Protein 5AAR (pdb70)

Radius of gyration: 18.93 Å; Cα contacts (8 Å, |Δi|>4): 320; chains: 1; bounding box: 23×44×56 Å

GO terms:
  GO:0005515 protein binding (F, IPI)
  GO:0005242 inward rectifier potassium channel activity (F, IDA)
  GO:1990573 potassium ion import across plasma membrane (P, IDA)
  GO:0009414 response to water deprivation (P, IMP)
  GO:0009651 response to salt stress (P, IMP)
  GO:0048767 root hair elongation (P, IMP)
  GO:0090333 regulation of stomatal closure (P, IMP)
  GO:0006813 potassium ion transport (P, IMP)
  GO:0042802 identical protein binding (F, IPI)
  GO:0005886 plasma membrane (C, TAS)
  GO:0006813 potassium ion transport (P, IC)

InterPro domains:
  IPR000595 Cyclic nucleotide-binding domain [PF00027] (392-477)
  IPR000595 Cyclic nucleotide-binding domain [PS50042] (372-474)
  IPR000595 Cyclic nucleotide-binding domain [SM00100] (372-489)
  IPR000595 Cyclic nucleotide-binding domain [cd00038] (372-477)
  IPR002110 Ankyrin repeat [PF12796] (522-612)
  IPR002110 Ankyrin repeat [PF12796] (621-700)
  IPR002110 Ankyrin repeat [PR01415] (551-566)
  IPR002110 Ankyrin repeat [PR01415] (663-677)
  IPR002110 Ankyrin repeat [PS50088] (550-582)
  IPR002110 Ankyrin repeat [PS50088] (583-615)
  IPR002110 Ankyrin repeat [PS50088] (647-679)
  IPR002110 Ankyrin repeat [SM00248] (517-546)
  IPR002110 Ankyrin repeat [SM00248] (550-579)
  IPR002110 Ankyrin repeat [SM00248] (583-612)
  IPR002110 Ankyrin repeat [SM00248] (614-643)
  IPR002110 Ankyrin repeat [SM00248] (647-676)
  IPR003938 Potassium channel, voltage-dependent, EAG/ELK/ERG-like [PR01463] (70-77)
  IPR003938 Potassium channel, voltage-dependent, EAG/ELK/ERG-like [PR01463] (93-103)
  IPR003938 Potassium channel, voltage-dependent, EAG/ELK/ERG-like [PR01463] (240-257)
  IPR003938 Potassium channel, voltage-dependent, EAG/ELK/ERG-like [PR01463] (266-277)

B-factor: mean 35.3, std 14.3, range [12.85, 76.99]

Organism: Arabidopsis thaliana (NCBI:txid3702)

Sequence (185 aa):
LPLNLCFAAIREDDLLLHQLLKRGLDPNESDNNGRTPLHIAASKGTLNCVLLLLEYHADPNCCRDAEGSVPLWEAMVEGHEKVVKVLLEHGSTIDAGDVGHFACTAAEQGNLKLLKEIVLHGGDVTRPRATGTSALHTAVCEENIEMVKYLLEQGADVNKQDMHGWTPRDLAEQQGHEDIKALFRE

CATH classification: 1.25.40.20

Structure (mmCIF, N/CA/C/O backbone):
data_5AAR
#
_entry.id   5AAR
#
_cell.length_a   34.921
_cell.length_b   85.570
_cell.length_c   65.989
_cell.angle_alpha   90.00
_cell.angle_beta   90.00
_cell.angle_gamma   90.00
#
_symmetry.space_group_name_H-M   'P 21 21 2'
#
loop_
_entity.id
_entity.type
_entity.pdbx_description
1 polymer 'POTASSIUM CHANNEL AKT1'
2 non-polymer 'MAGNESIUM ION'
3 water water
#
loop_
_atom_site.group_PDB
_atom_site.id
_atom_site.type_symbol
_atom_site.label_atom_id
_atom_site.label_alt_id
_atom_site.label_comp_id
_atom_site.label_asym_id
_atom_site.label_entity_id
_atom_site.label_seq_id
_atom_site.pdbx_PDB_ins_code
_atom_site.Cartn_x
_atom_site.Cartn_y
_atom_site.Cartn_z
_atom_site.occupancy
_atom_site.B_iso_or_equiv
_atom_site.auth_seq_id
_atom_site.auth_comp_id
_atom_site.auth_asym_id
_atom_site.auth_atom_id
_atom_site.pdbx_PDB_model_num
ATOM 1 N N . LEU A 1 1 ? -7.074 20.311 15.094 1.00 46.36 518 LEU A N 1
ATOM 2 C CA . LEU A 1 1 ? -6.890 19.342 14.009 1.00 40.07 518 LEU A CA 1
ATOM 3 C C . LEU A 1 1 ? -7.557 18.008 14.341 1.00 37.68 518 LEU A C 1
ATOM 4 O O . LEU A 1 1 ? -7.113 17.291 15.246 1.00 36.95 518 LEU A O 1
ATOM 9 N N . PRO A 1 2 ? -8.640 17.671 13.625 1.00 40.07 519 PRO A N 1
ATOM 10 C CA . PRO A 1 2 ? -9.290 16.373 13.861 1.00 34.76 519 PRO A CA 1
ATOM 11 C C . PRO A 1 2 ? -8.472 15.214 13.284 1.00 34.68 519 PRO A C 1
ATOM 12 O O . PRO A 1 2 ? -7.883 15.341 12.200 1.00 32.84 519 PRO A O 1
ATOM 16 N N . LEU A 1 3 ? -8.428 14.100 14.007 1.00 30.14 520 LEU A N 1
ATOM 17 C CA . LEU A 1 3 ? -7.726 12.920 13.508 1.00 30.98 520 LEU A CA 1
ATOM 18 C C . LEU A 1 3 ? -8.598 12.156 12.526 1.00 29.04 520 LEU A C 1
ATOM 19 O O . LEU A 1 3 ? -9.329 11.265 12.928 1.00 28.64 520 LEU A O 1
ATOM 24 N N . ASN A 1 4 ? -8.529 12.497 11.241 1.00 26.01 521 ASN A N 1
ATOM 25 C CA . ASN A 1 4 ? -9.394 11.842 10.262 1.00 21.91 521 ASN A CA 1
ATOM 26 C C . ASN A 1 4 ? -8.594 11.400 9.047 1.00 20.29 521 ASN A C 1
ATOM 27 O O . ASN A 1 4 ? -7.372 11.550 9.019 1.00 20.65 521 ASN A O 1
ATOM 32 N N . LEU A 1 5 ? -9.259 10.822 8.053 1.00 22.06 522 LEU A N 1
ATOM 33 C CA . LEU A 1 5 ? -8.523 10.268 6.911 1.00 21.34 522 LEU A CA 1
ATOM 34 C C . LEU A 1 5 ? -7.820 11.366 6.099 1.00 19.87 522 LEU A C 1
ATOM 35 O O . LEU A 1 5 ? -6.716 11.161 5.604 1.00 19.24 522 LEU A O 1
ATOM 40 N N . CYS A 1 6 ? -8.458 12.524 5.968 1.00 20.18 523 CYS A N 1
ATOM 41 C CA . CYS A 1 6 ? -7.822 13.652 5.289 1.00 17.69 523 CYS A CA 1
ATOM 42 C C . CYS A 1 6 ? -6.525 14.091 5.962 1.00 21.11 523 CYS A C 1
ATOM 43 O O . CYS A 1 6 ? -5.553 14.408 5.275 1.00 19.21 523 CYS A O 1
ATOM 46 N N . PHE A 1 7 ? -6.523 14.119 7.290 1.00 19.42 524 PHE A N 1
ATOM 47 C CA . PHE A 1 7 ? -5.310 14.413 8.053 1.00 22.28 524 PHE A CA 1
ATOM 48 C C . PHE A 1 7 ? -4.158 13.521 7.590 1.00 24.89 524 PHE A C 1
ATOM 49 O O . PHE A 1 7 ? -3.057 14.007 7.318 1.00 22.56 524 PHE A O 1
ATOM 57 N N . ALA A 1 8 ? -4.408 12.214 7.483 1.00 17.04 525 ALA A N 1
ATOM 58 C CA . ALA A 1 8 ? -3.354 11.292 7.084 1.00 17.97 525 ALA A CA 1
ATOM 59 C C . ALA A 1 8 ? -2.988 11.453 5.600 1.00 19.67 525 ALA A C 1
ATOM 60 O O . ALA A 1 8 ? -1.809 11.392 5.226 1.00 21.79 525 ALA A O 1
ATOM 62 N N . ALA A 1 9 ? -3.993 11.640 4.752 1.00 16.86 526 ALA A N 1
ATOM 63 C CA . ALA A 1 9 ? -3.745 11.727 3.315 1.00 18.87 526 ALA A CA 1
ATOM 64 C C . ALA A 1 9 ? -2.923 12.972 2.993 1.00 19.52 526 ALA A C 1
ATOM 65 O O . ALA A 1 9 ? -2.070 12.951 2.126 1.00 21.20 526 ALA A O 1
ATOM 67 N N . ILE A 1 10 ? -3.221 14.060 3.686 1.00 19.56 527 ILE A N 1
ATOM 68 C CA . ILE A 1 10 ? -2.547 15.328 3.448 1.00 21.20 527 ILE A CA 1
ATOM 69 C C . ILE A 1 10 ? -1.050 15.168 3.699 1.00 24.33 527 ILE A C 1
ATOM 70 O O . ILE A 1 10 ? -0.225 15.745 3.005 1.00 28.23 527 ILE A O 1
ATOM 75 N N . ARG A 1 11 ? -0.718 14.333 4.674 1.00 23.25 528 ARG A N 1
ATOM 76 C CA . ARG A 1 11 ? 0.653 14.106 5.095 1.00 28.39 528 ARG A CA 1
ATOM 77 C C . ARG A 1 11 ? 1.272 12.880 4.447 1.00 25.95 528 ARG A C 1
ATOM 78 O O . ARG A 1 11 ? 2.391 12.483 4.783 1.00 26.29 528 ARG A O 1
ATOM 86 N N . GLU A 1 12 ? 0.536 12.283 3.517 1.00 23.58 529 GLU A N 1
ATOM 87 C CA . GLU A 1 12 ? 0.996 11.089 2.820 1.00 20.90 529 GLU A CA 1
ATOM 88 C C . GLU A 1 12 ? 1.399 9.975 3.766 1.00 24.53 529 GLU A C 1
ATOM 89 O O . GLU A 1 12 ? 2.308 9.202 3.472 1.00 25.12 529 GLU A O 1
ATOM 95 N N . ASP A 1 13 ? 0.717 9.888 4.899 1.00 23.53 530 ASP A N 1
ATOM 96 C CA . ASP A 1 13 ? 1.013 8.875 5.904 1.00 20.73 530 ASP A CA 1
ATOM 97 C C . ASP A 1 13 ? 0.145 7.624 5.687 1.00 20.51 530 ASP A C 1
ATOM 98 O O . ASP A 1 13 ? -0.920 7.488 6.302 1.00 18.69 530 ASP A O 1
ATOM 103 N N . ASP A 1 14 ? 0.587 6.716 4.817 1.00 22.35 531 ASP A N 1
ATOM 104 C CA . ASP A 1 14 ? -0.248 5.575 4.457 1.00 19.36 531 ASP A CA 1
ATOM 105 C C . ASP A 1 14 ? -0.352 4.569 5.606 1.00 24.38 531 ASP A C 1
ATOM 106 O O . ASP A 1 14 ? -1.347 3.840 5.700 1.00 19.72 531 ASP A O 1
ATOM 111 N N . LEU A 1 15 ? 0.632 4.535 6.509 1.00 18.77 532 LEU A N 1
ATOM 112 C CA . LEU A 1 15 ? 0.482 3.652 7.669 1.00 21.80 532 LEU A CA 1
ATOM 113 C C . LEU A 1 15 ? -0.637 4.157 8.590 1.00 21.18 532 LEU A C 1
ATOM 114 O O . LEU A 1 15 ? -1.491 3.379 9.022 1.00 19.71 532 LEU A O 1
ATOM 119 N N . LEU A 1 16 ? -0.616 5.451 8.899 1.00 21.65 533 LEU A N 1
ATOM 120 C CA . LEU A 1 16 ? -1.689 6.055 9.698 1.00 22.14 533 LEU A CA 1
ATOM 121 C C . LEU A 1 16 ? -3.033 5.870 9.014 1.00 19.30 533 LEU A C 1
ATOM 122 O O . LEU A 1 16 ? -4.017 5.510 9.661 1.00 20.19 533 LEU A O 1
ATOM 127 N N . LEU A 1 17 ? -3.071 6.132 7.707 1.00 18.64 534 LEU A N 1
ATOM 128 C CA . LEU A 1 17 ? -4.310 6.001 6.936 1.00 18.30 534 LEU A CA 1
ATOM 129 C C . LEU A 1 17 ? -4.886 4.588 7.065 1.00 19.03 534 LEU A C 1
ATOM 130 O O . LEU A 1 17 ? -6.081 4.407 7.270 1.00 17.16 534 LEU A O 1
ATOM 135 N N . HIS A 1 18 ? -4.018 3.591 6.922 1.00 19.18 535 HIS A N 1
ATOM 136 C CA . HIS A 1 18 ? -4.411 2.186 7.034 1.00 19.43 535 HIS A CA 1
ATOM 137 C C . HIS A 1 18 ? -5.014 1.914 8.407 1.00 16.58 535 HIS A C 1
ATOM 138 O O . HIS A 1 18 ? -6.095 1.328 8.524 1.00 19.95 535 HIS A O 1
ATOM 145 N N . GLN A 1 19 ? -4.329 2.370 9.449 1.00 19.12 536 GLN A N 1
ATOM 146 C CA . GLN A 1 19 ? -4.804 2.187 10.821 1.00 21.28 536 GLN A CA 1
ATOM 147 C C . GLN A 1 19 ? -6.181 2.831 11.021 1.00 26.32 536 GLN A C 1
ATOM 148 O O . GLN A 1 19 ? -7.064 2.240 11.643 1.00 23.51 536 GLN A O 1
ATOM 154 N N . LEU A 1 20 ? -6.367 4.039 10.492 1.00 22.11 537 LEU A N 1
ATOM 155 C CA . LEU A 1 20 ? -7.673 4.706 10.603 1.00 21.45 537 LEU A CA 1
ATOM 156 C C . LEU A 1 20 ? -8.759 3.969 9.811 1.00 20.14 537 LEU A C 1
ATOM 157 O O . LEU A 1 20 ? -9.906 3.854 10.263 1.00 22.09 537 LEU A O 1
ATOM 162 N N . LEU A 1 21 ? -8.402 3.461 8.639 1.00 18.66 538 LEU A N 1
ATOM 163 C CA . LEU A 1 21 ? -9.352 2.711 7.831 1.00 20.45 538 LEU A CA 1
ATOM 164 C C . LEU A 1 21 ? -9.781 1.431 8.556 1.00 23.44 538 LEU A C 1
ATOM 165 O O . LEU A 1 21 ? -10.953 1.077 8.532 1.00 21.76 538 LEU A O 1
ATOM 170 N N . LYS A 1 22 ? -8.842 0.756 9.213 1.00 21.79 539 LYS A N 1
ATOM 171 C CA . LYS A 1 22 ? -9.189 -0.453 9.972 1.00 28.84 539 LYS A CA 1
ATOM 172 C C . LYS A 1 22 ? -10.031 -0.124 11.199 1.00 29.16 539 LYS A C 1
ATOM 173 O O . LYS A 1 22 ? -10.815 -0.956 11.655 1.00 27.11 539 LYS A O 1
ATOM 179 N N . ARG A 1 23 ? -9.880 1.086 11.733 1.00 26.93 540 ARG A N 1
ATOM 180 C CA . ARG A 1 23 ? -10.709 1.508 12.861 1.00 26.08 540 ARG A CA 1
ATOM 181 C C . ARG A 1 23 ? -12.115 1.937 12.423 1.00 27.89 540 ARG A C 1
ATOM 182 O O . ARG A 1 23 ? -12.956 2.260 13.258 1.00 29.12 540 ARG A O 1
ATOM 190 N N . GLY A 1 24 ? -12.359 1.964 11.118 1.00 24.27 541 GLY A N 1
ATOM 191 C CA . GLY A 1 24 ? -13.703 2.157 10.628 1.00 23.89 541 GLY A CA 1
ATOM 192 C C . GLY A 1 24 ? -14.008 3.546 10.097 1.00 26.90 541 GLY A C 1
ATOM 193 O O . GLY A 1 24 ? -15.147 3.815 9.749 1.00 22.77 541 GLY A O 1
ATOM 194 N N . LEU A 1 25 ? -13.010 4.422 10.001 1.00 21.29 542 LEU A N 1
ATOM 195 C CA . LEU A 1 25 ? -13.287 5.750 9.450 1.00 23.15 542 LEU A CA 1
ATOM 196 C C . LEU A 1 25 ? -13.750 5.635 7.995 1.00 23.22 542 LEU A C 1
ATOM 197 O O . LEU A 1 25 ? -13.243 4.809 7.218 1.00 20.97 542 LEU A O 1
ATOM 202 N N . ASP A 1 26 ? -14.723 6.467 7.637 1.00 20.35 543 ASP A N 1
ATOM 203 C CA . ASP A 1 26 ? -15.418 6.368 6.356 1.00 19.41 543 ASP A CA 1
ATOM 204 C C . ASP A 1 26 ? -14.724 7.230 5.311 1.00 20.23 543 ASP A C 1
ATOM 205 O O . ASP A 1 26 ? -14.745 8.456 5.429 1.00 18.48 543 ASP A O 1
ATOM 210 N N . PRO A 1 27 ? -14.132 6.603 4.277 1.00 19.29 544 PRO A N 1
ATOM 211 C CA . PRO A 1 27 ? -13.408 7.352 3.247 1.00 19.27 544 PRO A CA 1
ATOM 212 C C . PRO A 1 27 ? -14.308 8.193 2.373 1.00 19.34 544 PRO A C 1
ATOM 213 O O . PRO A 1 27 ? -13.823 9.035 1.619 1.00 17.85 544 PRO A O 1
ATOM 217 N N . ASN A 1 28 ? -15.608 7.949 2.438 1.00 18.99 545 ASN A N 1
ATOM 218 C CA . ASN A 1 28 ? -16.507 8.742 1.630 1.00 21.59 545 ASN A CA 1
ATOM 219 C C . ASN A 1 28 ? -17.037 9.970 2.379 1.00 24.71 545 ASN A C 1
ATOM 220 O O . ASN A 1 28 ? -17.846 10.714 1.838 1.00 25.64 545 ASN A O 1
ATOM 225 N N . GLU A 1 29 ? -16.576 10.170 3.616 1.00 23.91 546 GLU A N 1
ATOM 226 C CA . GLU A 1 29 ? -16.836 11.408 4.370 1.00 26.22 546 GLU A CA 1
ATOM 227 C C . GLU A 1 29 ? -15.932 12.519 3.868 1.00 25.76 546 GLU A C 1
ATOM 228 O O . GLU A 1 29 ? -14.708 12.364 3.852 1.00 22.78 546 GLU A O 1
ATOM 234 N N . SER A 1 30 ? -16.515 13.659 3.505 1.00 26.52 547 SER A N 1
ATOM 235 C CA . SER A 1 30 ? -15.733 14.754 2.926 1.00 26.52 547 SER A CA 1
ATOM 236 C C . SER A 1 30 ? -15.700 15.996 3.813 1.00 29.86 547 SER A C 1
ATOM 237 O O . SER A 1 30 ? -16.482 16.116 4.750 1.00 28.22 547 SER A O 1
ATOM 240 N N . ASP A 1 31 ? -14.791 16.918 3.519 1.00 28.20 548 ASP A N 1
ATOM 241 C CA . ASP A 1 31 ? -14.723 18.136 4.309 1.00 30.42 548 ASP A CA 1
ATOM 242 C C . ASP A 1 31 ? -15.782 19.106 3.812 1.00 34.07 548 ASP A C 1
ATOM 243 O O . ASP A 1 31 ? -16.629 18.749 2.979 1.00 30.15 548 ASP A O 1
ATOM 248 N N . ASN A 1 32 ? -15.718 20.342 4.298 1.00 35.82 549 ASN A N 1
ATOM 249 C CA . ASN A 1 32 ? -16.731 21.316 3.954 1.00 33.01 549 ASN A CA 1
ATOM 250 C C . ASN A 1 32 ? -16.825 21.652 2.470 1.00 32.78 549 ASN A C 1
ATOM 251 O O . ASN A 1 32 ? -17.864 22.125 2.010 1.00 32.91 549 ASN A O 1
ATOM 256 N N . ASN A 1 33 ? -15.733 21.447 1.734 1.00 31.23 550 ASN A N 1
ATOM 257 C CA . ASN A 1 33 ? -15.712 21.724 0.301 1.00 30.51 550 ASN A CA 1
ATOM 258 C C . ASN A 1 33 ? -15.907 20.470 -0.564 1.00 29.53 550 ASN A C 1
ATOM 259 O O . ASN A 1 33 ? -15.661 20.486 -1.765 1.00 28.59 550 ASN A O 1
ATOM 264 N N . GLY A 1 34 ? -16.358 19.384 0.051 1.00 30.55 551 GLY A N 1
ATOM 265 C CA . GLY A 1 34 ? -16.596 18.159 -0.689 1.00 29.72 551 GLY A CA 1
ATOM 266 C C . GLY A 1 34 ? -15.333 17.388 -1.041 1.00 27.03 551 GLY A C 1
ATOM 267 O O . GLY A 1 34 ? -15.375 16.469 -1.856 1.00 24.43 551 GLY A O 1
ATOM 268 N N . ARG A 1 35 ? -14.211 17.771 -0.440 1.00 24.18 552 ARG A N 1
ATOM 269 C CA . ARG A 1 35 ? -12.950 17.057 -0.621 1.00 24.03 552 ARG A CA 1
ATOM 270 C C . ARG A 1 35 ? -12.912 15.773 0.207 1.00 20.94 552 ARG A C 1
ATOM 271 O O . ARG A 1 35 ? -13.125 15.805 1.412 1.00 20.25 552 ARG A O 1
ATOM 279 N N . THR A 1 36 ? -12.585 14.664 -0.444 1.00 19.94 553 THR A N 1
ATOM 280 C CA . THR A 1 36 ? -12.433 13.381 0.240 1.00 15.41 553 THR A CA 1
ATOM 281 C C . THR A 1 36 ? -10.949 13.051 0.399 1.00 18.85 553 THR A C 1
ATOM 282 O O . THR A 1 36 ? -10.115 13.649 -0.28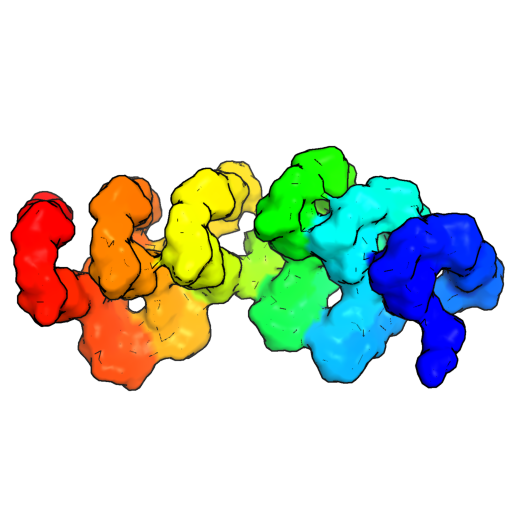5 1.00 18.15 553 THR A O 1
ATOM 286 N N . PRO A 1 37 ? -10.611 12.064 1.265 1.00 17.25 554 PRO A N 1
ATOM 287 C CA . PRO A 1 37 ? -9.206 11.641 1.294 1.00 16.39 554 PRO A CA 1
ATOM 288 C C . PRO A 1 37 ? -8.696 11.162 -0.060 1.00 16.24 554 PRO A C 1
ATOM 289 O O . PRO A 1 37 ? -7.516 11.320 -0.327 1.00 19.86 554 PRO A O 1
ATOM 293 N N . LEU A 1 38 ? -9.551 10.600 -0.917 1.00 17.88 555 LEU A N 1
ATOM 294 C CA . LEU A 1 38 ? -9.064 10.157 -2.224 1.00 16.73 555 LEU A CA 1
ATOM 295 C C . LEU A 1 38 ? -8.707 11.329 -3.158 1.00 18.94 555 LEU A C 1
ATOM 296 O O . LEU A 1 38 ? -7.722 11.254 -3.911 1.00 16.25 555 LEU A O 1
ATOM 301 N N . HIS A 1 39 ? -9.501 12.399 -3.141 1.00 16.17 556 HIS A N 1
ATOM 302 C CA . HIS A 1 39 ? -9.064 13.640 -3.788 1.00 17.20 556 HIS A CA 1
ATOM 303 C C . HIS A 1 39 ? -7.618 13.991 -3.423 1.00 17.31 556 HIS A C 1
ATOM 304 O O . HIS A 1 39 ? -6.806 14.299 -4.289 1.00 16.35 556 HIS A O 1
ATOM 311 N N . ILE A 1 40 ? -7.332 13.964 -2.124 1.00 15.70 557 ILE A N 1
ATOM 312 C CA . ILE A 1 40 ? -6.057 14.430 -1.596 1.00 16.51 557 ILE A CA 1
ATOM 313 C C . ILE A 1 40 ? -4.952 13.450 -1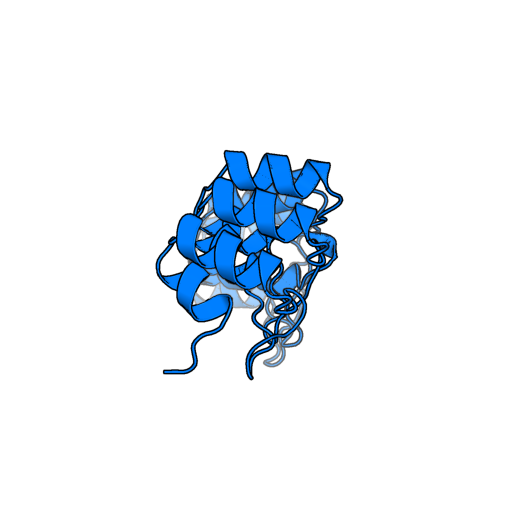.956 1.00 19.60 557 ILE A C 1
ATOM 314 O O . ILE A 1 40 ? -3.907 13.845 -2.469 1.00 17.65 557 ILE A O 1
ATOM 319 N N . ALA A 1 41 ? -5.195 12.163 -1.727 1.00 16.26 558 ALA A N 1
ATOM 320 C CA . ALA A 1 41 ? -4.186 11.164 -2.078 1.00 16.22 558 ALA A CA 1
ATOM 321 C C . ALA A 1 41 ? -3.844 11.226 -3.563 1.00 17.47 558 ALA A C 1
ATOM 322 O O . ALA A 1 41 ? -2.670 11.115 -3.936 1.00 18.20 558 ALA A O 1
ATOM 324 N N . ALA A 1 42 ? -4.864 11.404 -4.412 1.00 14.96 559 ALA A N 1
ATOM 325 C CA . ALA A 1 42 ? -4.641 11.470 -5.850 1.00 14.55 559 ALA A CA 1
ATOM 326 C C . ALA A 1 42 ? -3.833 12.708 -6.217 1.00 18.92 559 ALA A C 1
ATOM 327 O O . ALA A 1 42 ? -2.981 12.668 -7.108 1.00 19.01 559 ALA A O 1
ATOM 329 N N . SER A 1 43 ? -4.127 13.813 -5.538 1.00 16.60 560 SER A N 1
ATOM 330 C CA . SER A 1 43 ? -3.365 15.047 -5.759 1.00 21.64 560 SER A CA 1
ATOM 331 C C . SER A 1 43 ? -1.894 14.897 -5.375 1.00 20.57 560 SER A C 1
ATOM 332 O O . SER A 1 43 ? -1.005 15.379 -6.082 1.00 25.21 560 SER A O 1
ATOM 335 N N . LYS A 1 44 ? -1.631 14.229 -4.258 1.00 21.17 561 LYS A N 1
ATOM 336 C CA . LYS A 1 44 ? -0.264 14.105 -3.777 1.00 20.93 561 LYS A CA 1
ATOM 337 C C . LYS A 1 44 ? 0.481 12.980 -4.480 1.00 24.54 561 LYS A C 1
ATOM 338 O O . LYS A 1 44 ? 1.699 12.889 -4.386 1.00 24.43 561 LYS A O 1
ATOM 344 N N . GLY A 1 45 ? -0.254 12.128 -5.189 1.00 21.47 562 GLY A N 1
ATOM 345 C CA . GLY A 1 45 ? 0.340 11.009 -5.891 1.00 21.82 562 GLY A CA 1
ATOM 346 C C . GLY A 1 45 ? 0.774 9.866 -4.999 1.00 23.68 562 GLY A C 1
ATOM 347 O O . GLY A 1 45 ? 1.666 9.111 -5.380 1.00 23.12 562 GLY A O 1
ATOM 348 N N . THR A 1 46 ? 0.144 9.711 -3.831 1.00 18.74 563 THR A N 1
ATOM 349 C CA . THR A 1 46 ? 0.535 8.654 -2.906 1.00 19.49 563 THR A CA 1
ATOM 350 C C . THR A 1 46 ? -0.166 7.330 -3.256 1.00 21.76 563 THR A C 1
ATOM 351 O O . THR A 1 46 ? -1.303 7.070 -2.822 1.00 18.20 563 THR A O 1
ATOM 355 N N . LEU A 1 47 ? 0.513 6.507 -4.047 1.00 21.44 564 LEU A N 1
ATOM 356 C CA . LEU A 1 47 ? -0.101 5.297 -4.596 1.00 22.83 564 LEU A CA 1
ATOM 357 C C . LEU A 1 47 ? -0.663 4.382 -3.513 1.00 23.32 564 LEU A C 1
ATOM 358 O O . LEU A 1 47 ? -1.778 3.876 -3.659 1.00 20.67 564 LEU A O 1
ATOM 363 N N . ASN A 1 48 ? 0.090 4.177 -2.432 1.00 21.84 565 ASN A N 1
ATOM 364 C CA . ASN A 1 48 ? -0.380 3.324 -1.335 1.00 25.72 565 ASN A CA 1
ATOM 365 C C . ASN A 1 48 ? -1.687 3.834 -0.723 1.00 21.64 565 ASN A C 1
ATOM 366 O O . ASN A 1 48 ? -2.571 3.046 -0.366 1.00 17.49 565 ASN A O 1
ATOM 371 N N . CYS A 1 49 ? -1.778 5.151 -0.547 1.00 20.29 566 CYS A N 1
ATOM 372 C CA . CYS A 1 49 ? -2.988 5.751 0.019 1.00 17.95 566 CYS A CA 1
ATOM 373 C C . CYS A 1 49 ? -4.140 5.536 -0.936 1.00 16.37 566 CYS A C 1
ATOM 374 O O . CYS A 1 49 ? -5.234 5.163 -0.514 1.00 16.40 566 CYS A O 1
ATOM 377 N N . VAL A 1 50 ? -3.891 5.763 -2.217 1.00 14.98 567 VAL A N 1
ATOM 378 C CA . VAL A 1 50 ? -4.928 5.578 -3.237 1.00 17.37 567 VAL A CA 1
ATOM 379 C C . VAL A 1 50 ? -5.466 4.134 -3.209 1.00 18.04 567 VAL A C 1
ATOM 380 O O . VAL A 1 50 ? -6.690 3.901 -3.138 1.00 14.52 567 VAL A O 1
ATOM 384 N N . LEU A 1 51 ? -4.553 3.167 -3.223 1.00 17.43 568 LEU A N 1
ATOM 385 C CA . LEU A 1 51 ? -4.939 1.745 -3.214 1.00 17.52 568 LEU A CA 1
ATOM 386 C C . LEU A 1 51 ? -5.751 1.366 -1.969 1.00 14.78 568 LEU A C 1
ATOM 387 O O . LEU A 1 51 ? -6.776 0.669 -2.058 1.00 16.92 568 LEU A O 1
ATOM 392 N N . LEU A 1 52 ? -5.291 1.796 -0.802 1.00 12.85 569 LEU A N 1
ATOM 393 C CA . LEU A 1 52 ? -6.006 1.518 0.440 1.00 15.11 569 LEU A CA 1
ATOM 394 C C . LEU A 1 52 ? -7.399 2.173 0.469 1.00 15.70 569 LEU A C 1
ATOM 395 O O . LEU A 1 52 ? -8.377 1.548 0.891 1.00 14.77 569 LEU A O 1
ATOM 400 N N . LEU A 1 53 ? -7.493 3.431 0.043 1.00 13.21 570 LEU A N 1
ATOM 401 C CA . LEU A 1 53 ? -8.813 4.071 -0.027 1.00 16.73 570 LEU A CA 1
ATOM 402 C C . LEU A 1 53 ? -9.786 3.309 -0.965 1.00 18.03 570 LEU A C 1
ATOM 403 O O . LEU A 1 53 ? -10.946 3.066 -0.610 1.00 16.44 570 LEU A O 1
ATOM 408 N N . LEU A 1 54 ? -9.316 2.941 -2.149 1.00 14.15 571 LEU A N 1
ATOM 409 C CA . LEU A 1 54 ? -10.142 2.203 -3.098 1.00 15.09 571 LEU A CA 1
ATOM 410 C C . LEU A 1 54 ? -10.553 0.862 -2.500 1.00 20.18 571 LEU A C 1
ATOM 411 O O . LEU A 1 54 ? -11.695 0.422 -2.667 1.00 16.57 571 LEU A O 1
ATOM 416 N N . GLU A 1 55 ? -9.627 0.219 -1.789 1.00 13.80 572 GLU A N 1
ATOM 417 C CA . GLU A 1 55 ? -9.927 -1.054 -1.143 1.00 21.30 572 GLU A CA 1
ATOM 418 C C . GLU A 1 55 ? -11.046 -0.920 -0.089 1.00 18.32 572 GLU A C 1
ATOM 419 O O . GLU A 1 55 ? -11.854 -1.829 0.089 1.00 21.22 572 GLU A O 1
ATOM 425 N N . TYR A 1 56 ? -11.066 0.210 0.618 1.00 15.86 573 TYR A N 1
ATOM 426 C CA . TYR A 1 56 ? -12.079 0.461 1.639 1.00 17.29 573 TYR A CA 1
ATOM 427 C C . TYR A 1 56 ? -13.248 1.242 1.048 1.00 15.70 573 TYR A C 1
ATOM 428 O O . TYR A 1 56 ? -13.980 1.909 1.776 1.00 19.22 573 TYR A O 1
ATOM 437 N N . HIS A 1 57 ? -13.386 1.153 -0.274 1.00 14.51 574 HIS A N 1
ATOM 438 C CA . HIS A 1 57 ? -14.601 1.537 -1.017 1.00 18.94 574 HIS A CA 1
ATOM 439 C C . HIS A 1 57 ? -14.791 3.034 -1.200 1.00 21.29 574 HIS A C 1
ATOM 440 O O . HIS A 1 57 ? -15.923 3.498 -1.382 1.00 15.92 574 HIS A O 1
ATOM 447 N N . ALA A 1 58 ? -13.682 3.785 -1.180 1.00 14.33 575 ALA A N 1
ATOM 448 C CA . ALA A 1 58 ? -13.732 5.175 -1.619 1.00 17.82 575 ALA A CA 1
ATOM 449 C C . ALA A 1 58 ? -14.308 5.231 -3.035 1.00 17.53 575 ALA A C 1
ATOM 450 O O . ALA A 1 58 ? -13.910 4.480 -3.916 1.00 20.55 575 ALA A O 1
ATOM 452 N N . ASP A 1 59 ? -15.266 6.123 -3.241 1.00 20.68 576 ASP A N 1
ATOM 453 C CA . ASP A 1 59 ? -15.842 6.376 -4.556 1.00 17.46 576 ASP A CA 1
ATOM 454 C C . ASP A 1 59 ? -14.794 6.969 -5.508 1.00 19.61 576 ASP A C 1
ATOM 455 O O . ASP A 1 59 ? -14.293 8.084 -5.295 1.00 22.01 576 ASP A O 1
ATOM 460 N N . PRO A 1 60 ? -1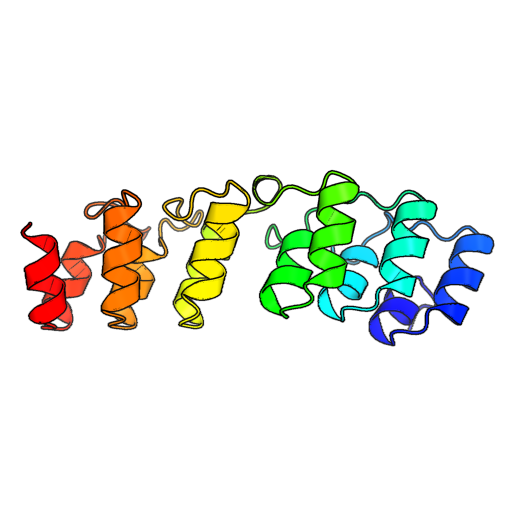4.485 6.247 -6.585 1.00 18.48 577 PRO A N 1
ATOM 461 C CA . PRO A 1 60 ? -13.434 6.704 -7.493 1.00 20.54 577 PRO A CA 1
ATOM 462 C C . PRO A 1 60 ? -13.869 7.900 -8.339 1.00 23.58 577 PRO A C 1
ATOM 463 O O . PRO A 1 60 ? -13.030 8.488 -9.004 1.00 22.03 577 PRO A O 1
ATOM 467 N N . ASN A 1 61 ? -15.162 8.227 -8.333 1.00 21.05 578 ASN A N 1
ATOM 468 C CA . ASN A 1 61 ? -15.667 9.327 -9.145 1.00 22.01 578 ASN A CA 1
ATOM 469 C C . ASN A 1 61 ? -16.246 10.482 -8.316 1.00 27.38 578 ASN A C 1
ATOM 470 O O . ASN A 1 61 ? -17.027 11.302 -8.822 1.00 26.38 578 ASN A O 1
ATOM 475 N N . CYS A 1 62 ? -15.841 10.550 -7.050 1.00 27.47 579 CYS A N 1
ATOM 476 C CA A CYS A 1 62 ? -16.307 11.573 -6.115 0.68 26.66 579 CYS A CA 1
ATOM 477 C CA B CYS A 1 62 ? -16.361 11.570 -6.156 0.32 26.42 579 CYS A CA 1
ATOM 478 C C . CYS A 1 62 ? -16.042 12.984 -6.641 1.00 27.93 579 CYS A C 1
ATOM 479 O O . CYS A 1 62 ? -14.953 13.274 -7.134 1.00 23.89 579 CYS A O 1
ATOM 484 N N . ARG A 1 63 ? -17.038 13.853 -6.514 1.00 28.42 580 ARG A N 1
ATOM 485 C CA . ARG A 1 63 ? -16.984 15.225 -7.000 1.00 27.25 580 ARG A CA 1
ATOM 486 C C . ARG A 1 63 ? -16.890 16.212 -5.829 1.00 28.24 580 ARG A C 1
ATOM 487 O O . ARG A 1 63 ? -17.685 16.119 -4.897 1.00 27.60 580 ARG A O 1
ATOM 495 N N . ASP A 1 64 ? -15.931 17.141 -5.854 1.00 23.62 581 ASP A N 1
ATOM 496 C CA . ASP A 1 64 ? -15.911 18.156 -4.803 1.00 26.71 581 ASP A CA 1
ATOM 497 C C . ASP A 1 64 ? -16.729 19.386 -5.249 1.00 31.45 581 ASP A C 1
ATOM 498 O O . ASP A 1 64 ? -17.526 19.294 -6.184 1.00 32.55 581 ASP A O 1
ATOM 503 N N . ALA A 1 65 ? -16.535 20.513 -4.571 1.00 32.72 582 ALA A N 1
ATOM 504 C CA . ALA A 1 65 ? -17.342 21.720 -4.804 1.00 36.26 582 ALA A CA 1
ATOM 505 C C . ALA A 1 65 ? -17.049 22.407 -6.141 1.00 38.07 582 ALA A C 1
ATOM 506 O O . ALA A 1 65 ? -17.938 23.010 -6.747 1.00 41.14 582 ALA A O 1
ATOM 508 N N . GLU A 1 66 ? -15.792 22.354 -6.572 1.00 35.24 583 GLU A N 1
ATOM 509 C CA . GLU A 1 66 ? -15.385 22.913 -7.850 1.00 32.70 583 GLU A CA 1
ATOM 510 C C . GLU A 1 66 ? -15.712 21.973 -9.008 1.00 33.50 583 GLU A C 1
ATOM 511 O O . GLU A 1 66 ? -15.421 22.303 -10.156 1.00 35.23 583 GLU A O 1
ATOM 517 N N . GLY A 1 67 ? -16.274 20.803 -8.696 1.00 28.57 584 GLY A N 1
ATOM 518 C CA . GLY A 1 67 ? -16.494 19.740 -9.672 1.00 29.73 584 GLY A CA 1
ATOM 519 C C . GLY A 1 67 ? -15.260 18.885 -9.990 1.00 29.13 584 GLY A C 1
ATOM 520 O O . GLY A 1 67 ? -15.205 18.188 -11.017 1.00 23.80 584 GLY A O 1
ATOM 521 N N . SER A 1 68 ? -14.256 18.936 -9.121 1.00 25.80 585 SER A N 1
ATOM 522 C CA . SER A 1 68 ? -13.043 18.164 -9.350 1.00 24.04 585 SER A CA 1
ATOM 523 C C . SER A 1 68 ? -13.232 16.700 -8.926 1.00 23.63 585 SER A C 1
ATOM 524 O O . SER A 1 68 ? -14.034 16.389 -8.046 1.00 21.47 585 SER A O 1
ATOM 527 N N . VAL A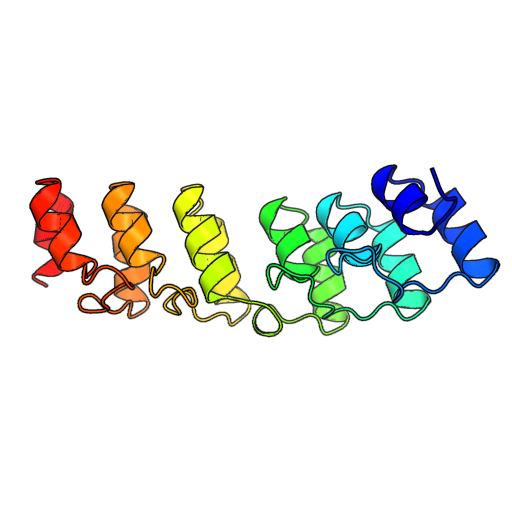 1 69 ? -12.499 15.812 -9.590 1.00 23.20 586 VAL A N 1
ATOM 528 C CA . VAL A 1 69 ? -12.555 14.378 -9.321 1.00 21.90 586 VAL A CA 1
ATOM 529 C C . VAL A 1 69 ? -11.135 13.857 -9.154 1.00 19.63 586 VAL A C 1
ATOM 530 O O . VAL A 1 69 ? -10.183 14.468 -9.659 1.00 21.68 586 VAL A O 1
ATOM 534 N N . PRO A 1 70 ? -10.975 12.747 -8.426 1.00 19.74 587 PRO A N 1
ATOM 535 C CA . PRO A 1 70 ? -9.620 12.226 -8.173 1.00 21.10 587 PRO A CA 1
ATOM 536 C C . PRO A 1 70 ? -8.776 12.076 -9.443 1.00 20.91 587 PRO A C 1
ATOM 537 O O . PRO A 1 70 ? -7.601 12.397 -9.404 1.00 22.18 587 PRO A O 1
ATOM 541 N N . LEU A 1 71 ? -9.372 11.606 -10.536 1.00 21.31 588 LEU A N 1
ATOM 542 C CA . LEU A 1 71 ? -8.641 11.430 -11.784 1.00 21.86 588 LEU A CA 1
ATOM 543 C C . LEU A 1 71 ? -7.986 12.736 -12.211 1.00 23.86 588 LEU A C 1
ATOM 544 O O . LEU A 1 71 ? -6.818 12.767 -12.594 1.00 21.49 588 LEU A O 1
ATOM 549 N N . TRP A 1 72 ? -8.740 13.827 -12.119 1.00 22.64 589 TRP A N 1
ATOM 550 C CA . TRP A 1 72 ? -8.211 15.126 -12.523 1.00 21.23 589 TRP A CA 1
ATOM 551 C C . TRP A 1 72 ? -7.111 15.611 -11.567 1.00 17.01 589 TRP A C 1
ATOM 552 O O . TRP A 1 72 ? -6.112 16.153 -12.010 1.00 23.91 589 TRP A O 1
ATOM 563 N N . GLU A 1 73 ? -7.298 15.409 -10.261 1.00 19.17 590 GLU A N 1
ATOM 564 C CA . GLU A 1 73 ? -6.291 15.783 -9.252 1.00 23.13 590 GLU A CA 1
ATOM 565 C C . GLU A 1 73 ? -4.939 15.116 -9.550 1.00 23.40 590 GLU A C 1
ATOM 566 O O . GLU A 1 73 ? -3.882 15.730 -9.398 1.00 23.56 590 GLU A O 1
ATOM 572 N N . ALA A 1 74 ? -4.992 13.862 -9.990 1.00 18.60 591 ALA A N 1
ATOM 573 C CA . ALA A 1 74 ? -3.785 13.138 -10.372 1.00 24.05 591 ALA A CA 1
ATOM 574 C C . ALA A 1 74 ? -3.214 13.656 -11.698 1.00 20.37 591 ALA A C 1
ATOM 575 O O . ALA A 1 74 ? -2.002 13.825 -11.827 1.00 25.15 591 ALA A O 1
ATOM 577 N N . MET A 1 75 ? -4.083 13.914 -12.672 1.00 21.09 592 MET A N 1
ATOM 578 C CA . MET A 1 75 ? -3.642 14.382 -13.991 1.00 23.70 592 MET A CA 1
ATOM 579 C C . MET A 1 75 ? -2.934 15.735 -13.915 1.00 26.37 592 MET A C 1
ATOM 580 O O . MET A 1 75 ? -1.920 15.936 -14.577 1.00 26.87 592 MET A O 1
ATOM 585 N N . VAL A 1 76 ? -3.456 16.656 -13.104 1.00 25.16 593 VAL A N 1
ATOM 586 C CA . VAL A 1 76 ? -2.878 18.009 -13.019 1.00 25.18 593 VAL A CA 1
ATOM 587 C C . VAL A 1 76 ? -1.480 17.996 -12.415 1.00 31.17 593 VAL A C 1
ATOM 588 O O . VAL A 1 76 ? -0.620 18.806 -12.779 1.00 31.33 593 VAL A O 1
ATOM 592 N N . GLU A 1 77 ? -1.243 17.064 -11.501 1.00 25.61 594 GLU A N 1
ATOM 593 C CA . GLU A 1 77 ? 0.066 16.973 -10.871 1.00 27.36 594 GLU A CA 1
ATOM 594 C C . GLU A 1 77 ? 0.990 15.956 -11.544 1.00 29.73 594 GLU A C 1
ATOM 595 O O . GLU A 1 77 ? 2.098 15.708 -11.069 1.00 30.00 594 GLU A O 1
ATOM 601 N N . GLY A 1 78 ? 0.530 15.367 -12.644 1.00 28.08 595 GLY A N 1
ATOM 602 C CA . GLY A 1 78 ? 1.342 14.436 -13.408 1.00 30.61 595 GLY A CA 1
ATOM 603 C C . GLY A 1 78 ? 1.644 13.100 -12.741 1.00 33.81 595 GLY A C 1
ATOM 604 O O . GLY A 1 78 ? 2.695 12.498 -12.984 1.00 26.83 595 GLY A O 1
ATOM 605 N N . HIS A 1 79 ? 0.725 12.620 -11.907 1.00 25.94 596 HIS A N 1
ATOM 606 C CA . HIS A 1 79 ? 0.924 11.338 -11.218 1.00 29.05 596 HIS A CA 1
ATOM 607 C C . HIS A 1 79 ? 0.386 10.197 -12.066 1.00 28.23 596 HIS A C 1
ATOM 608 O O . HIS A 1 79 ? -0.705 9.692 -11.812 1.00 24.88 596 HIS A O 1
ATOM 615 N N . GLU A 1 80 ? 1.164 9.791 -13.073 1.00 30.80 597 GLU A N 1
ATOM 616 C CA . GLU A 1 80 ? 0.693 8.852 -14.104 1.00 29.68 597 GLU A CA 1
ATOM 617 C C . GLU A 1 80 ? 0.309 7.477 -13.561 1.00 27.42 597 GLU A C 1
ATOM 618 O O . GLU A 1 80 ? -0.574 6.821 -14.101 1.00 29.09 597 GLU A O 1
ATOM 624 N N . LYS A 1 81 ? 0.972 7.041 -12.497 1.00 29.40 598 LYS A N 1
ATOM 625 C CA . LYS A 1 81 ? 0.688 5.725 -11.929 1.00 28.67 598 LYS A CA 1
ATOM 626 C C . LYS A 1 81 ? -0.665 5.741 -11.225 1.00 28.10 598 LYS A C 1
ATOM 627 O O . LYS A 1 81 ? -1.421 4.769 -11.268 1.00 25.44 598 LYS A O 1
ATOM 633 N N . VAL A 1 82 ? -0.961 6.853 -10.567 1.00 24.37 599 VAL A N 1
ATOM 634 C CA . VAL A 1 82 ? -2.249 7.002 -9.884 1.00 20.42 599 VAL A CA 1
ATOM 635 C C . VAL A 1 82 ? -3.373 7.133 -10.923 1.00 20.81 599 VAL A C 1
ATOM 636 O O . VAL A 1 82 ? -4.445 6.553 -10.760 1.00 20.58 599 VAL A O 1
ATOM 640 N N . VAL A 1 83 ? -3.126 7.884 -11.991 1.00 22.92 600 VAL A N 1
ATOM 641 C CA . VAL A 1 83 ? -4.081 7.977 -13.102 1.00 21.88 600 VAL A CA 1
ATOM 642 C C . VAL A 1 83 ? -4.478 6.591 -13.639 1.00 26.36 600 VAL A C 1
ATOM 643 O O . VAL A 1 83 ? -5.669 6.289 -13.834 1.00 23.53 600 VAL A O 1
ATOM 647 N N . LYS A 1 84 ? -3.469 5.754 -13.867 1.00 25.35 601 LYS A N 1
ATOM 648 C CA . LYS A 1 84 ? -3.690 4.406 -14.375 1.00 24.96 601 LYS A CA 1
ATOM 649 C C . LYS A 1 84 ? -4.533 3.581 -13.410 1.00 25.54 601 LYS A C 1
ATOM 650 O O . LYS A 1 84 ? -5.499 2.931 -13.821 1.00 23.97 601 LYS A O 1
ATOM 656 N N . VAL A 1 85 ? -4.173 3.613 -12.125 1.00 22.08 602 VAL A N 1
ATOM 657 C CA . VAL A 1 85 ? -4.923 2.874 -11.116 1.00 24.82 602 VAL A CA 1
ATOM 658 C C . VAL A 1 85 ? -6.375 3.387 -11.008 1.00 23.17 602 VAL A C 1
ATOM 659 O O . VAL A 1 85 ? -7.310 2.604 -10.881 1.00 22.71 602 VAL A O 1
ATOM 663 N N . LEU A 1 86 ? -6.575 4.699 -11.095 1.00 21.34 603 LEU A N 1
ATOM 664 C CA . LEU A 1 86 ? -7.932 5.227 -11.000 1.00 21.14 603 LEU A CA 1
ATOM 665 C C . LEU A 1 86 ? -8.772 4.797 -12.198 1.00 19.26 603 LEU A C 1
ATOM 666 O O . LEU A 1 86 ? -9.938 4.419 -12.030 1.00 20.21 603 LEU A O 1
ATOM 671 N N . LEU A 1 87 ? -8.182 4.848 -13.394 1.00 18.78 604 LEU A N 1
ATOM 672 C CA . LEU A 1 87 ? -8.886 4.419 -14.603 1.00 25.42 604 LEU A CA 1
ATOM 673 C C . LEU A 1 87 ? -9.300 2.956 -14.498 1.00 25.56 604 LEU A C 1
ATOM 674 O O . LEU A 1 87 ? -10.426 2.598 -14.850 1.00 26.65 604 LEU A O 1
ATOM 679 N N . GLU A 1 88 ? -8.383 2.126 -14.002 1.00 23.89 605 GLU A N 1
ATOM 680 C CA . GLU A 1 88 ? -8.646 0.696 -13.758 1.00 29.28 605 GLU A CA 1
ATOM 681 C C . GLU A 1 88 ? -9.856 0.455 -12.850 1.00 29.79 605 GLU A C 1
ATOM 682 O O . GLU A 1 88 ? -10.537 -0.578 -12.962 1.00 27.36 605 GLU A O 1
ATOM 688 N N . HIS A 1 89 ? -10.094 1.392 -11.927 1.00 25.54 606 HIS A N 1
ATOM 689 C CA . HIS A 1 89 ? -11.171 1.252 -10.947 1.00 26.74 606 HIS A CA 1
ATOM 690 C C . HIS A 1 89 ? -12.441 1.999 -11.387 1.00 26.40 606 HIS A C 1
ATOM 691 O O . HIS A 1 89 ? -13.394 2.141 -10.615 1.00 26.57 606 HIS A O 1
ATOM 698 N N . GLY A 1 90 ? -12.456 2.474 -12.627 1.00 25.32 607 GLY A N 1
ATOM 699 C CA . GLY A 1 90 ? -13.666 3.061 -13.174 1.00 28.02 607 GLY A CA 1
ATOM 700 C C . GLY A 1 90 ? -13.783 4.576 -13.100 1.00 27.87 607 GLY A C 1
ATOM 701 O O . GLY A 1 90 ? -14.850 5.129 -13.387 1.00 24.35 607 GLY A O 1
ATOM 702 N N . SER A 1 91 ? -12.704 5.257 -12.718 1.00 26.93 608 SER A N 1
ATOM 703 C CA . SER A 1 91 ? -12.688 6.724 -12.783 1.00 26.56 608 SER A CA 1
ATOM 704 C C . SER A 1 91 ? -12.834 7.192 -14.226 1.00 28.13 608 SER A C 1
ATOM 705 O O . SER A 1 91 ? -12.175 6.658 -15.124 1.00 26.15 608 SER A O 1
ATOM 708 N N . THR A 1 92 ? -13.706 8.174 -14.462 1.00 25.55 609 THR A N 1
ATOM 709 C CA . THR A 1 92 ? -13.812 8.779 -15.791 1.00 27.26 609 THR A CA 1
ATOM 710 C C . THR A 1 92 ? -13.752 10.303 -15.697 1.00 29.05 609 THR A C 1
ATOM 711 O O . THR A 1 92 ? -14.298 10.886 -14.767 1.00 26.86 609 THR A O 1
ATOM 715 N N . ILE A 1 93 ? -13.084 10.939 -16.656 1.00 26.27 610 ILE A N 1
ATOM 716 C CA . ILE A 1 93 ? -12.876 12.377 -16.564 1.00 28.99 610 ILE A CA 1
ATOM 717 C C . ILE A 1 93 ? -14.210 13.100 -16.667 1.00 28.77 610 ILE A C 1
ATOM 718 O O . ILE A 1 93 ? -14.373 14.174 -16.099 1.00 32.04 610 ILE A O 1
ATOM 723 N N . ASP A 1 94 ? -15.176 12.501 -17.359 1.00 28.44 611 ASP A N 1
ATOM 724 C CA . ASP A 1 94 ? -16.423 13.204 -17.633 1.00 30.58 611 ASP A CA 1
ATOM 725 C C . ASP A 1 94 ? -17.361 13.137 -16.444 1.00 30.21 611 ASP A C 1
ATOM 726 O O . ASP A 1 94 ? -18.452 13.694 -16.480 1.00 31.12 611 ASP A O 1
ATOM 731 N N . ALA A 1 95 ? -16.927 12.463 -15.383 1.00 28.07 612 ALA A N 1
ATOM 732 C CA . ALA A 1 95 ? -17.635 12.525 -14.115 1.00 27.45 612 ALA A CA 1
ATOM 733 C C . ALA A 1 95 ? -17.469 13.904 -13.475 1.00 24.67 612 ALA A C 1
ATOM 734 O O . ALA A 1 95 ? -18.265 14.290 -12.637 1.00 28.74 612 ALA A O 1
ATOM 736 N N . GLY A 1 96 ? -16.417 14.626 -13.847 1.00 23.93 613 GLY A N 1
ATOM 737 C CA . GLY A 1 96 ? -16.194 15.963 -13.302 1.00 25.04 613 GLY A CA 1
ATOM 738 C C . GLY A 1 96 ? -16.634 17.092 -14.223 1.00 24.60 613 GLY A C 1
ATOM 739 O O . GLY A 1 96 ? -17.239 16.837 -15.263 1.00 24.06 613 GLY A O 1
ATOM 740 N N . ASP A 1 97 ? -16.330 18.338 -13.835 1.00 24.55 614 ASP A N 1
ATOM 741 C CA . ASP A 1 97 ? -16.609 19.519 -14.675 1.00 26.80 614 ASP A CA 1
ATOM 742 C C . ASP A 1 97 ? -15.509 19.739 -15.720 1.00 24.01 614 ASP A C 1
ATOM 743 O O . ASP A 1 97 ? -14.574 20.512 -15.499 1.00 24.85 614 ASP A O 1
ATOM 748 N N . VAL A 1 98 ? -15.640 19.052 -16.855 1.00 25.59 615 VAL A N 1
ATOM 749 C CA . VAL A 1 98 ? -14.622 19.039 -17.906 1.00 25.66 615 VAL A CA 1
ATOM 750 C C . VAL A 1 98 ? -14.369 20.437 -18.474 1.00 26.13 615 VAL A C 1
ATOM 751 O O . VAL A 1 98 ? -13.226 20.790 -18.793 1.00 23.74 615 VAL A O 1
ATOM 755 N N . GLY A 1 99 ? -15.431 21.234 -18.575 1.00 26.22 616 GLY A N 1
ATOM 756 C CA . GLY A 1 99 ? -15.310 22.616 -19.017 1.00 26.07 616 GLY A CA 1
ATOM 757 C C . GLY A 1 99 ? -14.350 23.380 -18.123 1.00 26.70 616 GLY A C 1
ATOM 758 O O . GLY A 1 99 ? -13.443 24.070 -18.587 1.00 25.65 616 GLY A O 1
ATOM 759 N N . HIS A 1 100 ? -14.545 23.229 -16.821 1.00 25.36 617 HIS A N 1
ATOM 760 C CA . HIS A 1 100 ? -13.661 23.820 -15.836 1.00 25.39 617 HIS A CA 1
ATOM 761 C C . HIS A 1 100 ? -12.234 23.266 -15.940 1.00 24.98 617 HIS A C 1
ATOM 762 O O . HIS A 1 100 ? -11.266 24.022 -15.903 1.00 24.57 617 HIS A O 1
ATOM 769 N N . PHE A 1 101 ? -12.102 21.948 -16.079 1.00 23.73 618 PHE A N 1
ATOM 770 C CA . PHE A 1 101 ? -10.777 21.333 -16.249 1.00 22.52 618 PHE A CA 1
ATOM 771 C C . PHE A 1 101 ? -10.046 21.920 -17.453 1.00 27.50 618 PHE A C 1
ATOM 772 O O . PHE A 1 101 ? -8.860 22.277 -17.374 1.00 23.19 618 PHE A O 1
ATOM 780 N N . ALA A 1 102 ? -10.779 22.004 -18.565 1.00 24.09 619 ALA A N 1
ATOM 781 C CA . ALA A 1 102 ? -10.251 22.491 -19.831 1.00 27.10 619 ALA A CA 1
ATOM 782 C C . ALA A 1 102 ? -9.765 23.921 -19.686 1.00 25.58 619 ALA A C 1
ATOM 783 O O . ALA A 1 102 ? -8.667 24.246 -20.109 1.00 28.82 619 ALA A O 1
ATOM 785 N N . CYS A 1 103 ? -10.589 24.771 -19.088 1.00 26.54 620 CYS A N 1
ATOM 786 C CA . CYS A 1 103 ? -10.203 26.169 -18.869 1.00 29.33 620 CYS A CA 1
ATOM 787 C C . CYS A 1 103 ? -8.971 26.294 -17.963 1.00 30.06 620 CYS A C 1
ATOM 788 O O . CYS A 1 103 ? -8.090 27.119 -18.206 1.00 31.42 620 CYS A O 1
ATOM 791 N N . THR A 1 104 ? -8.901 25.453 -16.937 1.00 27.88 621 THR A N 1
ATOM 792 C CA . THR A 1 104 ? -7.769 25.459 -16.023 1.00 27.23 621 THR A CA 1
ATOM 793 C C . THR A 1 104 ? -6.476 25.120 -16.754 1.00 33.82 621 THR A C 1
ATOM 794 O O . THR A 1 104 ? -5.467 25.792 -16.566 1.00 33.64 621 THR A O 1
ATOM 798 N N . ALA A 1 105 ? -6.506 24.074 -17.578 1.00 32.25 622 ALA A N 1
ATOM 799 C CA . ALA A 1 105 ? -5.338 23.704 -18.386 1.00 33.22 622 ALA A CA 1
ATOM 800 C C . ALA A 1 105 ? -4.904 24.868 -19.269 1.00 33.41 622 ALA A C 1
ATOM 801 O O . ALA A 1 105 ? -3.715 25.153 -19.408 1.00 35.54 622 ALA A O 1
ATOM 803 N N . ALA A 1 106 ? -5.881 25.539 -19.862 1.00 30.18 623 ALA A N 1
ATOM 804 C CA . ALA A 1 106 ? -5.590 26.667 -20.736 1.00 36.79 623 ALA A CA 1
ATOM 805 C C . ALA A 1 106 ? -4.955 27.787 -19.924 1.00 37.49 623 ALA A C 1
ATOM 806 O O . ALA A 1 106 ? -3.950 28.369 -20.345 1.00 33.87 623 ALA A O 1
ATOM 808 N N . GLU A 1 107 ? -5.530 28.060 -18.750 1.00 36.31 624 GLU A N 1
ATOM 809 C CA . GLU A 1 107 ? -4.999 29.079 -17.843 1.00 39.14 624 GLU A CA 1
ATOM 810 C C . GLU A 1 107 ? -3.560 28.788 -17.405 1.00 35.94 624 GLU A C 1
ATOM 811 O O . GLU A 1 107 ? -2.808 29.699 -17.102 1.00 39.76 624 GLU A O 1
ATOM 817 N N . GLN A 1 108 ? -3.182 27.518 -17.381 1.00 36.48 625 GLN A N 1
ATOM 818 C CA . GLN A 1 108 ? -1.837 27.140 -16.984 1.00 41.04 625 GLN A CA 1
ATOM 819 C C . GLN A 1 108 ? -0.914 26.914 -18.188 1.00 39.95 625 GLN A C 1
ATOM 820 O O . GLN A 1 108 ? 0.206 26.418 -18.030 1.00 44.80 625 GLN A O 1
ATOM 826 N N . GLY A 1 109 ? -1.386 27.266 -19.384 1.00 36.97 626 GLY A N 1
ATOM 827 C CA . GLY A 1 109 ? -0.631 27.045 -20.608 1.00 38.24 626 GLY A CA 1
ATOM 828 C C . GLY A 1 109 ? -0.244 25.588 -20.828 1.00 42.53 626 GLY A C 1
ATOM 829 O O . GLY A 1 109 ? 0.739 25.289 -21.508 1.00 44.54 626 GLY A O 1
ATOM 830 N N . ASN A 1 110 ? -1.022 24.673 -20.261 1.00 39.49 627 ASN A N 1
ATOM 831 C CA . ASN A 1 110 ? -0.675 23.258 -20.289 1.00 38.51 627 ASN A CA 1
ATOM 832 C C . ASN A 1 110 ? -1.380 22.510 -21.420 1.00 40.44 627 ASN A C 1
ATOM 833 O O . ASN A 1 110 ? -2.454 21.933 -21.218 1.00 37.29 627 ASN A O 1
ATOM 838 N N . LEU A 1 111 ? -0.775 22.503 -22.606 1.00 38.99 628 LEU A N 1
ATOM 839 C CA . LEU A 1 111 ? -1.424 21.883 -23.760 1.00 39.12 628 LEU A CA 1
ATOM 840 C C . LEU A 1 111 ? -1.461 20.359 -23.645 1.00 36.10 628 LEU A C 1
ATOM 841 O O . LEU A 1 111 ? -2.390 19.722 -24.140 1.00 34.41 628 LEU A O 1
ATOM 846 N N . LYS A 1 112 ? -0.467 19.770 -22.985 1.00 35.22 629 LYS A N 1
ATOM 847 C CA . LYS A 1 112 ? -0.442 18.311 -22.857 1.00 41.06 629 LYS A CA 1
ATOM 848 C C . LYS A 1 112 ? -1.621 17.829 -22.005 1.00 38.87 629 LYS A C 1
ATOM 849 O O . LYS A 1 112 ? -2.213 16.771 -22.267 1.00 37.73 629 LYS A O 1
ATOM 855 N N . LEU A 1 113 ? -1.971 18.630 -21.002 1.00 38.60 630 LEU A N 1
ATOM 856 C CA . LEU A 1 113 ? -3.075 18.303 -20.104 1.00 36.61 630 LEU A CA 1
ATOM 857 C C . LEU A 1 113 ? -4.410 18.358 -20.845 1.00 32.95 630 LEU A C 1
ATOM 858 O O . LEU A 1 113 ? -5.274 17.500 -20.636 1.00 33.23 630 LEU A O 1
ATOM 863 N N . LEU A 1 114 ? -4.560 19.356 -21.717 1.00 35.17 631 LEU A N 1
ATOM 864 C CA . LEU A 1 114 ? -5.711 19.444 -22.626 1.00 37.58 631 LEU A CA 1
ATOM 865 C C . LEU A 1 114 ? -5.857 18.195 -23.489 1.00 32.40 631 LEU A C 1
ATOM 866 O O . LEU A 1 114 ? -6.950 17.673 -23.666 1.00 31.76 631 LEU A O 1
ATOM 871 N N . LYS A 1 115 ? -4.749 17.718 -24.038 1.00 36.35 632 LYS A N 1
ATOM 872 C CA . LYS A 1 115 ? -4.795 16.507 -24.850 1.00 34.46 632 LYS A CA 1
ATOM 873 C C . LYS A 1 115 ? -5.140 15.270 -24.012 1.00 33.51 632 LYS A C 1
ATOM 874 O O . LYS A 1 115 ? -5.837 14.361 -24.486 1.00 35.29 632 LYS A O 1
ATOM 880 N N . GLU A 1 116 ? -4.677 15.237 -22.762 1.00 32.64 633 GLU A N 1
ATOM 881 C CA . GLU A 1 116 ? -4.954 14.089 -21.893 1.00 33.20 633 GLU A CA 1
ATOM 882 C C . GLU A 1 116 ? -6.436 14.031 -21.502 1.00 34.96 633 GLU A C 1
ATOM 883 O O . GLU A 1 116 ? -7.024 12.947 -21.422 1.00 33.68 633 GLU A O 1
ATOM 889 N N . ILE A 1 117 ? -7.041 15.195 -21.265 1.00 34.21 634 ILE A N 1
ATOM 890 C CA . ILE A 1 117 ? -8.487 15.256 -21.081 1.00 32.66 634 ILE A CA 1
ATOM 891 C C . ILE A 1 117 ? -9.187 14.597 -22.269 1.00 32.56 634 ILE A C 1
ATOM 892 O O . ILE A 1 117 ? -10.134 13.817 -22.101 1.00 35.12 634 ILE A O 1
ATOM 897 N N . VAL A 1 118 ? -8.711 14.913 -23.471 1.00 32.22 635 VAL A N 1
ATOM 898 C CA . VAL A 1 118 ? -9.312 14.359 -24.680 1.00 36.88 635 VAL A CA 1
ATOM 899 C C . VAL A 1 118 ? -9.041 12.857 -24.765 1.00 33.69 635 VAL A C 1
ATOM 900 O O . VAL A 1 118 ? -9.9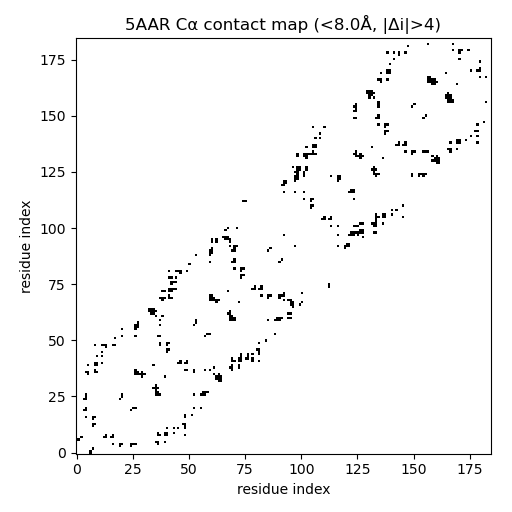59 12.072 -24.999 1.00 34.31 635 VAL A O 1
ATOM 904 N N . LEU A 1 119 ? -7.791 12.469 -24.525 1.00 32.75 636 LEU A N 1
ATOM 905 C CA . LEU A 1 119 ? -7.422 11.058 -24.477 1.00 35.93 636 LEU A CA 1
ATOM 906 C C . LEU A 1 119 ? -8.368 10.243 -23.599 1.00 36.26 636 LEU A C 1
ATOM 907 O O . LEU A 1 119 ? -8.754 9.134 -23.951 1.00 38.42 636 LEU A O 1
ATOM 912 N N . HIS A 1 120 ? -8.777 10.807 -22.471 1.00 36.81 637 HIS A N 1
ATOM 913 C CA . HIS A 1 120 ? -9.651 10.074 -21.568 1.00 37.23 637 HIS A CA 1
ATOM 914 C C . HIS A 1 120 ? -11.128 10.345 -21.838 1.00 34.13 637 HIS A C 1
ATOM 915 O O . HIS A 1 120 ? -11.984 10.006 -21.024 1.00 38.15 637 HIS A O 1
ATOM 922 N N . GLY A 1 121 ? -11.424 10.934 -22.991 1.00 34.74 638 GLY A N 1
ATOM 923 C CA . GL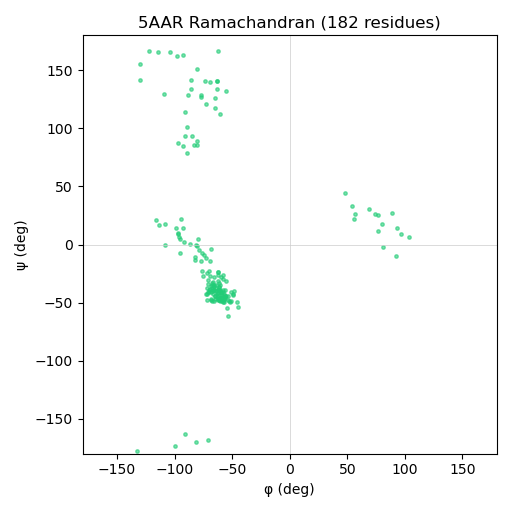Y A 1 121 ? -12.798 11.009 -23.457 1.00 35.56 638 GLY A CA 1
ATOM 924 C C . GLY A 1 121 ? -13.519 12.285 -23.070 1.00 35.16 638 GLY A C 1
ATOM 925 O O . GLY A 1 121 ? -14.746 12.366 -23.154 1.00 33.43 638 GLY A O 1
ATOM 926 N N . GLY A 1 122 ? -12.754 13.281 -22.631 1.00 34.78 639 GLY A N 1
ATOM 927 C CA . GLY A 1 122 ? -13.327 14.564 -22.263 1.00 33.71 639 GLY A CA 1
ATOM 928 C C . GLY A 1 122 ? -13.486 15.496 -23.450 1.00 32.82 639 GLY A C 1
ATOM 929 O O . GLY A 1 122 ? -12.624 15.544 -24.327 1.00 33.61 639 GLY A O 1
ATOM 930 N N . ASP A 1 123 ? -14.592 16.239 -23.471 1.00 32.41 640 ASP A N 1
ATOM 931 C CA . ASP A 1 123 ? -14.840 17.249 -24.497 1.00 30.74 640 ASP A CA 1
ATOM 932 C C . ASP A 1 123 ? -14.266 18.587 -24.034 1.00 29.84 640 ASP A C 1
ATOM 933 O O . ASP A 1 123 ? -14.872 19.279 -23.215 1.00 30.91 640 ASP A O 1
ATOM 938 N N . VAL A 1 124 ? -13.096 18.949 -24.551 1.00 30.29 641 VAL A N 1
ATOM 939 C CA . VAL A 1 124 ? -12.409 20.142 -24.068 1.00 32.73 641 VAL A CA 1
ATOM 940 C C . VAL A 1 124 ? -12.980 21.414 -24.669 1.00 32.03 641 VAL A C 1
ATOM 941 O O . VAL A 1 124 ? -12.454 22.498 -24.429 1.00 33.01 641 VAL A O 1
ATOM 945 N N . THR A 1 125 ? -14.055 21.294 -25.444 1.00 34.91 642 THR A N 1
ATOM 946 C CA . THR A 1 125 ? -14.688 22.488 -26.006 1.00 35.74 642 THR A CA 1
ATOM 947 C C . THR A 1 125 ? -15.845 22.960 -25.128 1.00 35.68 642 THR A C 1
ATOM 948 O O . THR A 1 125 ? -16.404 24.038 -25.372 1.00 32.06 642 THR A O 1
ATOM 952 N N . ARG A 1 126 ? -16.187 22.168 -24.107 1.00 31.25 643 ARG A N 1
ATOM 953 C CA . ARG A 1 126 ? -17.213 22.556 -23.134 1.00 32.34 643 ARG A CA 1
ATOM 954 C C . ARG A 1 126 ? -16.802 23.802 -22.353 1.00 27.68 643 ARG A C 1
ATOM 955 O O . ARG A 1 126 ? -15.642 23.956 -21.989 1.00 26.87 643 ARG A O 1
ATOM 963 N N . PRO A 1 127 ? -17.763 24.696 -22.097 1.00 31.61 644 PRO A N 1
ATOM 964 C CA . PRO A 1 127 ? -17.470 25.901 -21.314 1.00 31.31 644 PRO A CA 1
ATOM 965 C C . PRO A 1 127 ? -17.732 25.717 -19.816 1.00 29.09 644 PRO A C 1
ATOM 966 O O . PRO A 1 127 ? -18.436 24.790 -19.414 1.00 26.53 644 PRO A O 1
ATOM 970 N N . ARG A 1 128 ? -17.169 26.609 -19.006 1.00 27.78 645 ARG A N 1
ATOM 971 C CA . ARG A 1 128 ? -17.625 26.782 -17.635 1.00 28.64 645 ARG A CA 1
ATOM 972 C C . ARG A 1 128 ? -19.075 27.246 -17.639 1.00 26.69 645 ARG A C 1
ATOM 973 O O . ARG A 1 128 ? -19.608 27.669 -18.674 1.00 26.16 645 ARG A O 1
ATOM 981 N N . ALA A 1 129 ? -19.717 27.176 -16.482 1.00 28.67 646 ALA A N 1
ATOM 982 C CA . ALA A 1 129 ? -21.087 27.662 -16.364 1.00 27.98 646 ALA A CA 1
ATOM 983 C C . ALA A 1 129 ? -21.140 29.168 -16.645 1.00 25.37 646 ALA A C 1
ATOM 984 O O . ALA A 1 129 ? -22.179 29.696 -17.024 1.00 26.42 646 ALA A O 1
ATOM 986 N N . THR A 1 130 ? -20.017 29.849 -16.462 1.00 27.41 647 THR A N 1
ATOM 987 C CA . THR A 1 130 ? -19.940 31.275 -16.788 1.00 32.94 647 THR A CA 1
ATOM 988 C C . THR A 1 130 ? -19.872 31.512 -18.302 1.00 37.02 647 THR A C 1
ATOM 989 O O . THR A 1 130 ? -19.942 32.659 -18.762 1.00 33.67 647 THR A O 1
ATOM 993 N N . GLY A 1 131 ? -19.707 30.438 -19.075 1.00 32.03 648 GLY A N 1
ATOM 994 C CA . GLY A 1 131 ? -19.653 30.565 -20.519 1.00 31.87 648 GLY A CA 1
ATOM 995 C C . GLY A 1 131 ? -18.260 30.723 -21.101 1.00 33.06 648 GLY A C 1
ATOM 996 O O . GLY A 1 131 ? -18.086 30.656 -22.312 1.00 35.16 648 GLY A O 1
ATOM 997 N N . THR A 1 132 ? -17.265 30.940 -20.248 1.00 32.33 649 THR A N 1
ATOM 998 C CA . THR A 1 132 ? -15.876 30.989 -20.696 1.00 30.75 649 THR A CA 1
ATOM 999 C C . THR A 1 132 ? -15.452 29.593 -21.120 1.00 32.97 649 THR A C 1
ATOM 1000 O O . THR A 1 132 ? -15.823 28.611 -20.482 1.00 29.09 649 THR A O 1
ATOM 1004 N N . SER A 1 133 ? -14.691 29.511 -22.202 1.00 31.86 650 SER A N 1
ATOM 1005 C CA . SER A 1 133 ? -14.193 28.240 -22.709 1.00 33.46 650 SER A CA 1
ATOM 1006 C C . SER A 1 133 ? -12.676 28.287 -22.757 1.00 32.04 650 SER A C 1
ATOM 1007 O O . SER A 1 133 ? -12.086 29.360 -22.629 1.00 32.76 650 SER A O 1
ATOM 1010 N N . ALA A 1 134 ? -12.042 27.131 -22.927 1.00 27.33 651 ALA A N 1
ATOM 1011 C CA . ALA A 1 134 ? -10.595 27.095 -23.027 1.00 29.90 651 ALA A CA 1
ATOM 1012 C C . ALA A 1 134 ? -10.136 27.876 -24.255 1.00 32.01 651 ALA A C 1
ATOM 1013 O O . ALA A 1 134 ? -9.009 28.369 -24.287 1.00 35.88 651 ALA A O 1
ATOM 1015 N N . LEU A 1 135 ? -11.001 27.984 -25.264 1.00 31.44 652 LEU A N 1
ATOM 1016 C CA . LEU A 1 135 ? -10.662 28.779 -26.446 1.00 39.07 652 LEU A CA 1
ATOM 1017 C C . LEU A 1 135 ? -10.578 30.263 -26.092 1.00 36.39 652 LEU A C 1
ATOM 1018 O O . LEU A 1 135 ? -9.603 30.922 -26.465 1.00 38.14 652 LEU A O 1
ATOM 1023 N N . HIS A 1 136 ? -11.595 30.785 -25.395 1.00 36.24 653 HIS A N 1
ATOM 1024 C CA . HIS A 1 136 ? -11.533 32.149 -24.846 1.00 37.83 653 HIS A CA 1
ATOM 1025 C C . HIS A 1 136 ? -10.180 32.392 -24.187 1.00 42.36 653 HIS A C 1
ATOM 1026 O O . HIS A 1 136 ? -9.473 33.358 -24.492 1.00 42.52 653 HIS A O 1
ATOM 1033 N N . THR A 1 137 ? -9.833 31.490 -23.273 1.00 38.25 654 THR A N 1
ATOM 1034 C CA . THR A 1 137 ? -8.647 31.641 -22.441 1.00 40.39 654 THR A CA 1
ATOM 1035 C C . THR A 1 137 ? -7.385 31.532 -23.272 1.00 42.67 654 THR A C 1
ATOM 1036 O O . THR A 1 137 ? -6.418 32.250 -23.030 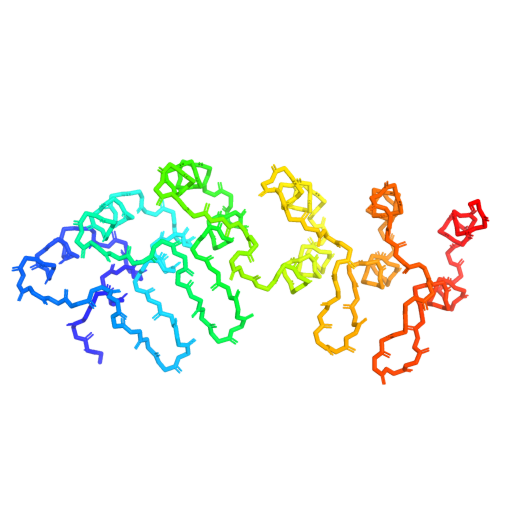1.00 42.37 654 THR A O 1
ATOM 1040 N N . ALA A 1 138 ? -7.409 30.636 -24.259 1.00 43.62 655 ALA A N 1
ATOM 1041 C CA . ALA A 1 138 ? -6.278 30.438 -25.169 1.00 43.86 655 ALA A CA 1
ATOM 1042 C C . ALA A 1 138 ? -5.977 31.703 -25.976 1.00 47.28 655 ALA A C 1
ATOM 1043 O O . ALA A 1 138 ? -4.817 32.039 -26.235 1.00 48.97 655 ALA A O 1
ATOM 1045 N N . VAL A 1 139 ? -7.032 32.399 -26.376 1.00 45.30 656 VAL A N 1
ATOM 1046 C CA . VAL A 1 139 ? -6.876 33.660 -27.084 1.00 50.32 656 VAL A CA 1
ATOM 1047 C C . VAL A 1 139 ? -6.234 34.716 -26.182 1.00 51.98 656 VAL A C 1
ATOM 1048 O O . VAL A 1 139 ? -5.297 35.398 -26.589 1.00 54.13 656 VAL A O 1
ATOM 1052 N N . CYS A 1 140 ? -6.731 34.840 -24.952 1.00 51.11 657 CYS A N 1
ATOM 1053 C CA . CYS A 1 140 ? -6.198 35.832 -24.016 1.00 55.48 657 CYS A CA 1
ATOM 1054 C C . CYS A 1 140 ? -4.725 35.561 -23.740 1.00 52.67 657 CYS A C 1
ATOM 1055 O O . CYS A 1 140 ? -3.890 36.455 -23.838 1.00 53.12 657 CYS A O 1
ATOM 1058 N N . GLU A 1 141 ? -4.406 34.311 -23.430 1.00 48.53 658 GLU A N 1
ATOM 1059 C CA . GLU A 1 141 ? -3.023 33.917 -23.203 1.00 52.57 658 GLU A CA 1
ATOM 1060 C C . GLU A 1 141 ? -2.186 33.970 -24.485 1.00 52.22 658 GLU A C 1
ATOM 1061 O O . GLU A 1 141 ? -0.984 33.725 -24.447 1.00 46.31 658 GLU A O 1
ATOM 1067 N N . GLU A 1 142 ? -2.835 34.283 -25.607 1.00 54.72 659 GLU A N 1
ATOM 1068 C CA . GLU A 1 142 ? -2.194 34.332 -26.922 1.00 55.34 659 GLU A CA 1
ATOM 1069 C C . GLU A 1 142 ? -1.342 33.088 -27.180 1.00 58.28 659 GLU A C 1
ATOM 1070 O O . GLU A 1 142 ? -0.214 33.174 -27.663 1.00 59.80 659 GLU A O 1
ATOM 1076 N N . ASN A 1 143 ? -1.897 31.930 -26.837 1.00 54.49 660 ASN A N 1
ATOM 1077 C CA . ASN A 1 143 ? -1.215 30.661 -27.018 1.00 53.41 660 ASN A CA 1
ATOM 1078 C C . ASN A 1 143 ? -1.568 30.085 -28.381 1.00 54.57 660 ASN A C 1
ATOM 1079 O O . ASN A 1 143 ? -2.574 29.391 -28.536 1.00 51.66 660 ASN A O 1
ATOM 1084 N N . ILE A 1 144 ? -0.718 30.382 -29.359 1.00 56.58 661 ILE A N 1
ATOM 1085 C CA . ILE A 1 144 ? -0.961 30.027 -30.751 1.00 53.55 661 ILE A CA 1
ATOM 1086 C C . ILE A 1 144 ? -1.238 28.535 -30.942 1.00 49.30 661 ILE A C 1
ATOM 1087 O O . ILE A 1 144 ? -2.277 28.171 -31.490 1.00 47.86 661 ILE A O 1
ATOM 1092 N N . GLU A 1 145 ? -0.336 27.672 -30.478 1.00 51.01 662 GLU A N 1
ATOM 1093 C CA . GLU A 1 145 ? -0.513 26.230 -30.674 1.00 48.35 662 GLU A CA 1
ATOM 1094 C C . GLU A 1 145 ? -1.777 25.705 -29.997 1.00 47.66 662 GLU A C 1
ATOM 1095 O O . GLU A 1 145 ? -2.485 24.864 -30.558 1.00 48.24 662 GLU A O 1
ATOM 1101 N N . MET A 1 146 ? -2.074 26.211 -28.804 1.00 51.47 663 MET A N 1
ATOM 1102 C CA . MET A 1 146 ? -3.257 25.762 -28.070 1.00 46.31 663 MET A CA 1
ATOM 1103 C C . MET A 1 146 ? -4.538 26.159 -28.801 1.00 42.33 663 MET A C 1
ATOM 1104 O O . MET A 1 146 ? -5.528 25.420 -28.795 1.00 40.01 663 MET A O 1
ATOM 1109 N N . VAL A 1 147 ? -4.509 27.321 -29.449 1.00 47.22 664 VAL A N 1
ATOM 1110 C CA . VAL A 1 147 ? -5.634 27.761 -30.264 1.00 42.94 664 VAL A CA 1
ATOM 1111 C C . VAL A 1 147 ? -5.885 26.800 -31.441 1.00 43.27 664 VAL A C 1
ATOM 1112 O O . VAL A 1 147 ? -7.033 26.483 -31.735 1.00 42.59 664 VAL A O 1
ATOM 1116 N N . LYS A 1 148 ? -4.818 26.341 -32.101 1.00 47.76 665 LYS A N 1
ATOM 1117 C CA . LYS A 1 148 ? -4.928 25.348 -33.182 1.00 48.83 665 LYS A CA 1
ATOM 1118 C C . LYS A 1 148 ? -5.677 24.128 -32.748 1.00 47.06 665 LYS A C 1
ATOM 1119 O O . LYS A 1 148 ? -6.713 23.764 -33.318 1.00 48.59 665 LYS A O 1
ATOM 1125 N N . TYR A 1 149 ? -5.092 23.479 -31.746 1.00 43.73 666 TYR A N 1
ATOM 1126 C CA . TYR A 1 149 ? -5.614 22.239 -31.223 1.00 43.12 666 TYR A CA 1
ATOM 1127 C C . TYR A 1 149 ? -7.088 22.401 -30.890 1.00 41.55 666 TYR A C 1
ATOM 1128 O O . TYR A 1 149 ? -7.919 21.598 -31.323 1.00 41.78 666 TYR A O 1
ATOM 1137 N N . LEU A 1 150 ? -7.414 23.462 -30.158 1.00 38.70 667 LEU A N 1
ATOM 1138 C CA . LEU A 1 150 ? -8.794 23.677 -29.736 1.00 42.30 667 LEU A CA 1
ATOM 1139 C C . LEU A 1 150 ? -9.710 23.833 -30.945 1.00 39.32 667 LEU A C 1
ATOM 1140 O O . LEU A 1 150 ? -10.778 23.221 -31.004 1.00 37.76 667 LEU A O 1
ATOM 1145 N N . LEU A 1 151 ? -9.276 24.638 -31.912 1.00 42.57 668 LEU A N 1
ATOM 1146 C CA . LEU A 1 151 ? -9.992 24.757 -33.182 1.00 44.20 668 LEU A CA 1
ATOM 1147 C C . LEU A 1 151 ? -10.124 23.392 -33.866 1.00 42.64 668 LEU A C 1
ATOM 1148 O O . LEU A 1 151 ? -11.223 22.983 -34.257 1.00 38.66 668 LEU A O 1
ATOM 1153 N N . GLU A 1 152 ? -9.007 22.678 -33.977 1.00 41.72 669 GLU A N 1
ATOM 1154 C CA . GLU A 1 152 ? -9.021 21.339 -34.564 1.00 44.52 669 GLU A CA 1
ATOM 1155 C C . GLU A 1 152 ? -9.970 20.406 -33.808 1.00 43.75 669 GLU A C 1
ATOM 1156 O O . GLU A 1 152 ? -10.504 19.464 -34.385 1.00 44.77 669 GLU A O 1
ATOM 1162 N N . GLN A 1 153 ? -10.202 20.687 -32.526 1.00 43.39 670 GLN A N 1
ATOM 1163 C CA . GLN A 1 153 ? -11.091 19.865 -31.708 1.00 42.10 670 GLN A CA 1
ATOM 1164 C C . GLN A 1 153 ? -12.547 20.310 -31.830 1.00 39.08 670 GLN A C 1
ATOM 1165 O O . GLN A 1 153 ? -13.436 19.729 -31.203 1.00 36.68 670 GLN A O 1
ATOM 1171 N N . GLY A 1 154 ? -12.788 21.342 -32.638 1.00 42.69 671 GLY A N 1
ATOM 1172 C CA . GLY A 1 154 ? -14.137 21.829 -32.869 1.00 41.80 671 GLY A CA 1
ATOM 1173 C C . GLY A 1 154 ? -14.597 22.895 -31.881 1.00 44.39 671 GLY A C 1
ATOM 1174 O O . GLY A 1 154 ? -15.794 23.032 -31.626 1.00 41.67 671 GLY A O 1
ATOM 1175 N N . ALA A 1 155 ? -13.651 23.647 -31.322 1.00 42.41 672 ALA A N 1
ATOM 1176 C CA . ALA A 1 155 ? -13.985 24.704 -30.366 1.00 42.40 672 ALA A CA 1
ATOM 1177 C C . ALA A 1 155 ? -14.800 25.821 -31.023 1.00 41.81 672 ALA A C 1
ATOM 1178 O O . ALA A 1 155 ? -14.385 26.389 -32.034 1.00 45.05 672 ALA A O 1
ATOM 1180 N N . ASP A 1 156 ? -15.951 26.117 -30.425 1.00 42.78 673 ASP A N 1
ATOM 1181 C CA . ASP A 1 156 ? -16.881 27.174 -30.851 1.00 42.58 673 ASP A CA 1
ATOM 1182 C C . ASP A 1 156 ? -16.274 28.586 -30.832 1.00 43.61 673 ASP A C 1
ATOM 1183 O O . ASP A 1 156 ? -16.005 29.134 -29.763 1.00 42.39 673 ASP A O 1
ATOM 1188 N N . VAL A 1 157 ? -16.093 29.189 -32.005 1.00 44.62 674 VAL A N 1
ATOM 1189 C CA . VAL A 1 157 ? -15.487 30.522 -32.089 1.00 45.33 674 VAL A CA 1
ATOM 1190 C C . VAL A 1 157 ? -16.476 31.655 -31.840 1.00 45.55 674 VAL A C 1
ATOM 1191 O O . VAL A 1 157 ? -16.077 32.808 -31.708 1.00 46.29 674 VAL A O 1
ATOM 1195 N N . ASN A 1 158 ? -17.762 31.327 -31.799 1.00 43.38 675 ASN A N 1
ATOM 1196 C CA . ASN A 1 158 ? -18.806 32.321 -31.593 1.00 43.44 675 ASN A CA 1
ATOM 1197 C C . ASN A 1 158 ? -19.514 32.103 -30.256 1.00 45.44 675 ASN A C 1
ATOM 1198 O O . ASN A 1 158 ? -20.612 32.607 -30.036 1.00 43.87 675 ASN A O 1
ATOM 1203 N N . LYS A 1 159 ? -18.887 31.330 -29.374 1.00 42.22 676 LYS A N 1
ATOM 1204 C CA . LYS A 1 159 ? -19.418 31.099 -28.035 1.00 43.38 676 LYS A CA 1
ATOM 1205 C C . LYS A 1 159 ? -19.251 32.355 -27.185 1.00 39.56 676 LYS A C 1
ATOM 1206 O O . LYS A 1 159 ? -18.140 32.842 -26.993 1.00 35.82 676 LYS A O 1
ATOM 1212 N N . GLN A 1 160 ? -20.366 32.884 -26.700 1.00 39.68 677 GLN A N 1
ATOM 1213 C CA . GLN A 1 160 ? -20.352 34.075 -25.858 1.00 43.63 677 GLN A CA 1
ATOM 1214 C C . GLN A 1 160 ? -20.199 33.689 -24.401 1.00 40.81 677 GLN A C 1
ATOM 1215 O O . GLN A 1 160 ? -20.954 32.856 -23.911 1.00 40.04 677 GLN A O 1
ATOM 1221 N N . ASP A 1 161 ? -19.248 34.295 -23.695 1.00 39.58 678 ASP A N 1
ATOM 1222 C CA . ASP A 1 161 ? -19.218 34.120 -22.246 1.00 37.47 678 ASP A CA 1
ATOM 1223 C C . ASP A 1 161 ? -20.394 34.885 -21.629 1.00 41.85 678 ASP A C 1
ATOM 1224 O O . ASP A 1 161 ? -21.300 35.334 -22.341 1.00 39.24 678 ASP A O 1
ATOM 1229 N N . MET A 1 162 ? -20.398 35.034 -20.309 1.00 41.58 679 MET A N 1
ATOM 1230 C CA . MET A 1 162 ? -21.500 35.742 -19.664 1.00 45.05 679 MET A CA 1
ATOM 1231 C C . MET A 1 162 ? -21.364 37.258 -19.851 1.00 41.81 679 MET A C 1
ATOM 1232 O O . MET A 1 162 ? -22.264 38.010 -19.500 1.00 43.80 679 MET A O 1
ATOM 1237 N N . HIS A 1 163 ? -20.240 37.697 -20.406 1.00 44.78 680 HIS A N 1
ATOM 1238 C CA . HIS A 1 163 ? -20.016 39.119 -20.653 1.00 44.40 680 HIS A CA 1
ATOM 1239 C C . HIS A 1 163 ? -20.082 39.446 -22.137 1.00 47.52 680 HIS A C 1
ATOM 1240 O O . HIS A 1 163 ? -19.608 40.502 -22.572 1.00 50.28 680 HIS A O 1
ATOM 1247 N N . GLY A 1 164 ? -20.667 38.525 -22.904 1.00 45.31 681 GLY A N 1
ATOM 1248 C CA . GLY A 1 164 ? -20.967 38.738 -24.311 1.00 47.31 681 GLY A CA 1
ATOM 1249 C C . GLY A 1 164 ? -19.825 38.550 -25.290 1.00 46.44 681 GLY A C 1
ATOM 1250 O O . GLY A 1 164 ? -20.023 38.683 -26.493 1.00 50.73 681 GLY A O 1
ATOM 1251 N N . TRP A 1 165 ? -18.634 38.242 -24.787 1.00 42.16 682 TRP A N 1
ATOM 1252 C CA . TRP A 1 165 ? -17.464 38.079 -25.648 1.00 45.06 682 TRP A CA 1
ATOM 1253 C C . TRP A 1 165 ? -17.324 36.660 -26.233 1.00 44.21 682 TRP A C 1
ATOM 1254 O O . TRP A 1 165 ? -17.471 35.653 -25.522 1.00 40.48 682 TRP A O 1
ATOM 1265 N N . THR A 1 166 ? -17.046 36.591 -27.534 1.00 41.56 683 THR A N 1
ATOM 1266 C CA . THR A 1 166 ? -16.691 35.328 -28.182 1.00 41.13 683 THR A CA 1
ATOM 1267 C C . THR A 1 166 ? -15.173 35.242 -28.285 1.00 40.17 683 THR A C 1
ATOM 1268 O O . THR A 1 166 ? -14.491 36.257 -28.154 1.00 41.18 683 THR A O 1
ATOM 1272 N N . PRO A 1 167 ? -14.632 34.029 -28.508 1.00 40.46 684 PRO A N 1
ATOM 1273 C CA . PRO A 1 167 ? -13.180 33.928 -28.677 1.00 42.51 684 PRO A CA 1
ATOM 1274 C C . PRO A 1 167 ? -12.678 34.783 -29.837 1.00 45.82 684 PRO A C 1
ATOM 1275 O O . PRO A 1 167 ? -11.622 35.408 -29.731 1.00 42.47 684 PRO A O 1
ATOM 1279 N N . ARG A 1 168 ? -13.445 34.821 -30.923 1.00 47.56 685 ARG A N 1
ATOM 1280 C CA . ARG A 1 168 ? -13.087 35.644 -32.073 1.00 52.35 685 ARG A CA 1
ATOM 1281 C C . ARG A 1 168 ? -13.047 37.131 -31.686 1.00 51.61 685 ARG A C 1
ATOM 1282 O O . ARG A 1 168 ? -12.073 37.821 -31.987 1.00 54.23 685 ARG A O 1
ATOM 1290 N N . ASP A 1 169 ? -14.084 37.609 -30.996 1.00 45.50 686 ASP A N 1
ATOM 1291 C CA . ASP A 1 169 ? -14.119 38.993 -30.498 1.00 48.32 686 ASP A CA 1
ATOM 1292 C C . ASP A 1 169 ? -12.844 39.369 -29.759 1.00 51.06 686 ASP A C 1
ATOM 1293 O O . ASP A 1 169 ? -12.311 40.465 -29.928 1.00 52.64 686 ASP A O 1
ATOM 1298 N N . LEU A 1 170 ? -12.373 38.451 -28.924 1.00 46.68 687 LEU A N 1
ATOM 1299 C CA . LEU A 1 170 ? -11.203 38.694 -28.096 1.00 48.89 687 LEU A CA 1
ATOM 1300 C C . LEU A 1 170 ? -9.925 38.796 -28.933 1.00 53.86 687 LEU A C 1
ATOM 1301 O O . LEU A 1 170 ? -9.032 39.593 -28.629 1.00 55.43 687 LEU A O 1
ATOM 1306 N N . ALA A 1 171 ? -9.851 37.999 -29.994 1.00 55.21 688 ALA A N 1
ATOM 1307 C CA . ALA A 1 171 ? -8.669 37.960 -30.854 1.00 57.00 688 ALA A CA 1
ATOM 1308 C C . ALA A 1 171 ? -8.368 39.319 -31.494 1.00 62.41 688 ALA A C 1
ATOM 1309 O O . ALA A 1 171 ? -7.207 39.720 -31.613 1.00 65.68 688 ALA A O 1
ATOM 1311 N N . GLU A 1 172 ? -9.423 40.021 -31.894 1.00 62.55 689 GLU A N 1
ATOM 1312 C CA . GLU A 1 172 ? -9.291 41.317 -32.554 1.00 64.96 689 GLU A CA 1
ATOM 1313 C C . GLU A 1 172 ? -8.755 42.377 -31.611 1.00 64.84 689 GLU A C 1
ATOM 1314 O O . GLU A 1 172 ? -8.018 43.272 -32.022 1.00 68.56 689 GLU A O 1
ATOM 1320 N N . GLN A 1 173 ? -9.118 42.262 -30.342 1.00 63.71 690 GLN A N 1
ATOM 1321 C CA . GLN A 1 173 ? -8.762 43.264 -29.348 1.00 63.72 690 GLN A CA 1
ATOM 1322 C C . GLN A 1 173 ? -7.323 43.180 -28.879 1.00 66.65 690 GLN A C 1
ATOM 1323 O O . GLN A 1 173 ? -6.816 44.092 -28.226 1.00 70.70 690 GLN A O 1
ATOM 1329 N N . GLN A 1 174 ? -6.676 42.067 -29.186 1.00 67.58 691 GLN A N 1
ATOM 1330 C CA . GLN A 1 174 ? -5.314 41.842 -28.741 1.00 70.67 691 GLN A CA 1
ATOM 1331 C C . GLN A 1 174 ? -4.383 41.959 -29.938 1.00 73.88 691 GLN A C 1
ATOM 1332 O O . GLN A 1 174 ? -3.161 41.827 -29.814 1.00 74.76 691 GLN A O 1
ATOM 1338 N N . GLY A 1 175 ? -4.988 42.218 -31.098 1.00 72.70 692 GLY A N 1
ATOM 1339 C CA . GLY A 1 175 ? -4.266 42.485 -32.330 1.00 72.30 692 GLY A CA 1
ATOM 1340 C C . GLY A 1 175 ? -3.283 41.405 -32.730 1.00 73.41 692 GLY A C 1
ATOM 1341 O O . GLY A 1 175 ? -2.341 41.659 -33.483 1.00 74.31 692 GLY A O 1
ATOM 1342 N N . HIS A 1 176 ? -3.492 40.195 -32.225 1.00 72.73 693 HIS A N 1
ATOM 1343 C CA . HIS A 1 176 ? -2.581 39.110 -32.531 1.00 72.97 693 HIS A CA 1
ATOM 1344 C C . HIS A 1 176 ? -2.920 38.543 -33.897 1.00 71.60 693 HIS A C 1
ATOM 1345 O O . HIS A 1 176 ? -3.670 37.570 -34.006 1.00 69.80 693 HIS A O 1
ATOM 1352 N N . GLU A 1 177 ? -2.354 39.170 -34.928 1.00 72.18 694 GLU A N 1
ATOM 1353 C CA . GLU A 1 177 ? -2.639 38.843 -36.322 1.00 68.55 694 GLU A CA 1
ATOM 1354 C C . GLU A 1 177 ? -2.538 37.353 -36.614 1.00 66.86 694 GLU A C 1
ATOM 1355 O O . GLU A 1 177 ? -3.389 36.803 -37.312 1.00 65.12 694 GLU A O 1
ATOM 1361 N N . ASP A 1 178 ? -1.507 36.708 -36.073 1.00 68.62 695 ASP A N 1
ATOM 1362 C CA . ASP A 1 178 ? -1.340 35.265 -36.227 1.00 66.57 695 ASP A CA 1
ATOM 1363 C C . ASP A 1 178 ? -2.604 34.520 -35.807 1.00 66.35 695 ASP A C 1
ATOM 1364 O O . ASP A 1 178 ? -3.108 33.680 -36.546 1.00 62.88 695 ASP A O 1
ATOM 1369 N N . ILE A 1 179 ? -3.127 34.869 -34.636 1.00 66.46 696 ILE A N 1
ATOM 1370 C CA . ILE A 1 179 ? -4.319 34.230 -34.099 1.00 64.88 696 ILE A CA 1
ATOM 1371 C C . ILE A 1 179 ? -5.596 34.620 -34.852 1.00 62.99 696 ILE A C 1
ATOM 1372 O O . ILE A 1 179 ? -6.426 33.758 -35.138 1.00 62.37 696 ILE A O 1
ATOM 1377 N N . LYS A 1 180 ? -5.756 35.901 -35.188 1.00 64.91 697 LYS A N 1
ATOM 1378 C CA . LYS A 1 180 ? -6.920 36.332 -35.975 1.00 66.20 697 LYS A CA 1
ATOM 1379 C C . LYS A 1 180 ? -6.919 35.704 -37.369 1.00 64.58 697 LYS A C 1
ATOM 1380 O O . LYS A 1 180 ? -7.977 35.391 -37.924 1.00 64.44 697 LYS A O 1
ATOM 1386 N N . ALA A 1 181 ? -5.727 35.523 -37.929 1.00 66.39 698 ALA A N 1
ATOM 1387 C CA . ALA A 1 181 ? -5.579 34.883 -39.232 1.00 67.83 698 ALA A CA 1
ATOM 1388 C C . ALA A 1 181 ? -6.108 33.451 -39.205 1.00 67.34 698 ALA A C 1
ATOM 1389 O O . ALA A 1 181 ? -6.626 32.947 -40.204 1.00 68.95 698 ALA A O 1
ATOM 1391 N N . LEU A 1 182 ? -5.966 32.801 -38.055 1.00 65.95 699 LEU A N 1
ATOM 1392 C CA . LEU A 1 182 ? -6.434 31.430 -37.890 1.00 65.32 699 LEU A CA 1
ATOM 1393 C C . LEU A 1 182 ? -7.937 31.339 -37.724 1.00 67.54 699 LEU A C 1
ATOM 1394 O O . LEU A 1 182 ? -8.534 30.289 -37.975 1.00 65.30 699 LEU A O 1
ATOM 1399 N N . PHE A 1 183 ? -8.544 32.435 -37.284 1.00 66.61 700 PHE A N 1
ATOM 1400 C CA . PHE A 1 183 ? -9.982 32.454 -37.081 1.00 66.38 700 PHE A CA 1
ATOM 1401 C C . PHE A 1 183 ? -10.705 32.534 -38.417 1.00 71.00 700 PHE A C 1
ATOM 1402 O O . PHE A 1 183 ? -11.834 32.059 -38.549 1.00 76.45 700 PHE A O 1
ATOM 1410 N N . ARG A 1 184 ? -10.042 33.107 -39.417 1.00 71.92 701 ARG A N 1
ATOM 1411 C CA . ARG A 1 184 ? -10.652 33.262 -40.734 1.00 71.42 701 ARG A CA 1
ATOM 1412 C C . ARG A 1 184 ? -10.910 31.913 -41.416 1.00 71.49 701 ARG A C 1
ATOM 1413 O O . ARG A 1 184 ? -12.010 31.667 -41.918 1.00 75.49 701 ARG A O 1
ATOM 1421 N N . GLU A 1 185 ? -9.909 31.039 -41.427 1.00 70.28 702 GLU A N 1
ATOM 1422 C CA . GLU A 1 185 ? -10.077 29.7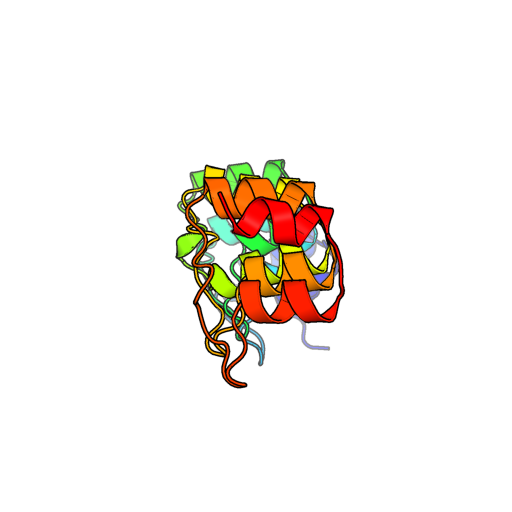09 -42.009 1.00 70.87 702 GLU A CA 1
ATOM 1423 C C . GLU A 1 185 ? -11.021 28.853 -41.167 1.00 72.09 702 GLU A C 1
ATOM 1424 O O . GLU A 1 185 ? -12.245 29.007 -41.233 1.00 70.13 702 GLU A O 1
#

Secondary structure (DSSP, 8-state):
---SHHHHHHTT-HHHHHHHHHTT--TT---TTS--HHHHHHHHT-HHHHHHHHHTT--TT---TT---HHHHHHHTT-HHHHHHHHHTT--GGGS-HHHHHHHHHHTT-HHHHHHHHHTT--TTPPPTTS--HHHHHHHTT-HHHHHHHHHTT--TT---TTS--HHHHHHHTT-HHHHHHHH-

Solvent-accessible surface area: 9363 Å² total; per-residue (Å²): 184,96,104,56,6,19,47,0,0,84,111,86,54,49,125,36,0,58,94,5,4,149,186,59,56,72,9,72,120,55,72,155,92,21,53,9,1,0,0,19,0,0,28,92,24,15,58,85,0,0,82,25,0,17,107,56,145,5,66,30,48,16,130,15,74,116,4,8,1,0,0,14,24,0,5,43,101,44,50,82,149,2,5,130,20,0,62,136,87,40,3,62,1,96,31,7,42,7,1,44,0,0,0,22,0,0,90,104,45,52,27,169,6,0,92,30,0,44,142,47,57,6,65,3,33,134,52,48,116,65,8,34,5,0,2,4,13,0,1,66,103,70,38,66,108,0,0,47,27,0,46,142,71,57,10,80,42,94,66,108,23,132,134,36,111,13,0,104,28,25,2,87,116,60,47,39,100,95,0,44,44,41,30,169,171

Nearest PDB structures (foldseek):
  8jeu-assembly1_B  TM=7.245E-01  e=2.271E-10  Arabidopsis thaliana
  8wfz-assembly1_A  TM=7.321E-01  e=1.134E-09  Arabidopsis thaliana
  8jet-assembly1_D  TM=7.282E-01  e=3.700E-09  Arabidopsis thaliana
  8jeu-assembly1_A  TM=6.910E-01  e=1.656E-09  Arabidopsis thaliana
  8jec-assembly1_C  TM=6.989E-01  e=5.403E-09  Arabidopsis thaliana

Foldseek 3Di:
DDQALLVCLLVLNLVSNLVRVVVPGQQCDADPQQHGSLLSNLLVLNQSSNVSCVVSPHDQLGQGNQQDGSLLSNLVNVNVVSNVVSVVSPHALVSGDLQSSLLVCLLVVNLVSNVVCVVRPHLQLDHDPQQHGSLLSNLVVVPLVSNVVCVVSVRDQCGQGNVGDGSLNSNVVVVPCSNNVVVVD